Protein AF-A0AAE0IEG7-F1 (afdb_monomer)

Radius of gyration: 24.41 Å; Cα contacts (8 Å, |Δi|>4): 463; chains: 1; bounding box: 70×78×58 Å

Sequence (326 aa):
MRHDPSRLTTRGWNGYSASDHRAFRYTTPKLRLTAADLDATPLLHARAIHIICSPTRCRELVTDILSRRRRSARDSDGSYSRPFIIWEPVPDRCVPDELLNCTNALPLVDICSPNHAELAGFMGSDGLDPATGEISAAAVERSCEQLLASMPLQSYTLVVRAGEKGCYIAKNGGRKRVSAAKSKSGGHAKPRKKEYVQGGLRPDTDMEALFAGLMQDEEGVVAREEIEVDPGIEKWIPAYYRREEESGSTKVVDPTGGGNTFLGGLAVALARGRTIEEACAWGSVAASFAIEQVGVPVLGVDEHGNETWNGVRVEERLWEFQGRLL

Foldseek 3Di:
DDDDPVDDAWDKDWDDDPPLDIDIDTPDDHDDDALVVCPPHCVLVAQADEDEEALQVLVRRLVSSLVVQVVVCVVPVHDRDDHAYEYEYDQVRLACVSLVSNLVNQQRHQEYEYEQQSLQRNVVHRQADPVPRARPPVSVLVSLVVSCVVCVPGWHWYWYQRPQFQTKIWTAKDQPPPDPPPPDDDDDDDDDDDDDDDDDDDPPDDPCVVCVVQDDDPVGDRPPPPRPIGRIDTDGQGALQHPVDPCNVQQQDALPCLQVQLVVQLSVCVSVVHDNNLSSLSSRLSSSLQRRDPDRWDWDADPVRDIDTVNHDSVVSSVVSVVVVD

Organism: NCBI:txid314031

Mean predicted aligned error: 11.23 Å

Structure (mmCIF, N/CA/C/O backbone):
data_AF-A0AAE0IEG7-F1
#
_entry.id   AF-A0AAE0IEG7-F1
#
loop_
_atom_site.group_PDB
_atom_site.id
_atom_site.type_symbol
_atom_site.label_atom_id
_atom_site.label_alt_id
_atom_site.label_comp_id
_atom_site.label_asym_id
_atom_site.label_entity_id
_atom_site.label_seq_id
_atom_site.pdbx_PDB_ins_code
_atom_site.Cartn_x
_atom_site.Cartn_y
_atom_site.Cartn_z
_atom_site.occupancy
_atom_site.B_iso_or_equiv
_atom_site.auth_seq_id
_atom_site.auth_comp_id
_atom_site.auth_asym_id
_atom_site.auth_atom_id
_atom_site.pdbx_PDB_model_num
ATOM 1 N N . MET A 1 1 ? -9.440 -13.623 -17.675 1.00 52.19 1 MET A N 1
ATOM 2 C CA . MET A 1 1 ? -8.261 -13.162 -18.444 1.00 52.19 1 MET A CA 1
ATOM 3 C C . MET A 1 1 ? -8.479 -13.607 -19.888 1.00 52.19 1 MET A C 1
ATOM 5 O O . MET A 1 1 ? -8.875 -14.751 -20.066 1.00 52.19 1 MET A O 1
ATOM 9 N N . ARG A 1 2 ? -8.367 -12.727 -20.895 1.00 58.47 2 ARG A N 1
ATOM 10 C CA . ARG A 1 2 ? -8.598 -13.109 -22.305 1.00 58.47 2 ARG A CA 1
ATOM 11 C C . ARG A 1 2 ? -7.338 -13.793 -22.848 1.00 58.47 2 ARG A C 1
ATOM 13 O O . ARG A 1 2 ? -6.254 -13.237 -22.699 1.00 58.47 2 ARG A O 1
ATOM 20 N N . HIS A 1 3 ? -7.477 -14.991 -23.409 1.00 65.44 3 HIS A N 1
ATOM 21 C CA . HIS A 1 3 ? -6.365 -15.719 -24.020 1.00 65.44 3 HIS A CA 1
ATOM 22 C C . HIS A 1 3 ? -6.018 -15.081 -25.370 1.00 65.44 3 HIS A C 1
ATOM 24 O O . HIS A 1 3 ? -6.890 -14.958 -26.227 1.00 65.44 3 HIS A O 1
ATOM 30 N N . ASP A 1 4 ? -4.761 -14.684 -25.552 1.00 71.19 4 ASP A N 1
ATOM 31 C CA . ASP A 1 4 ? -4.238 -14.144 -26.806 1.00 71.19 4 ASP A CA 1
ATOM 32 C C . ASP A 1 4 ? -2.878 -14.807 -27.089 1.00 71.19 4 ASP A C 1
ATOM 34 O O . ASP A 1 4 ? -1.891 -14.466 -26.432 1.00 71.19 4 ASP A O 1
ATOM 38 N N . PRO A 1 5 ? -2.810 -15.768 -28.030 1.00 74.31 5 PRO A N 1
ATOM 39 C CA . PRO A 1 5 ? -1.586 -16.514 -28.319 1.00 74.31 5 PRO A CA 1
ATOM 40 C C . PRO A 1 5 ? -0.512 -15.664 -29.015 1.00 74.31 5 PRO A C 1
ATOM 42 O O . PRO A 1 5 ? 0.643 -16.076 -29.075 1.00 74.31 5 PRO A O 1
ATOM 45 N N . SER A 1 6 ? -0.870 -14.484 -29.533 1.00 76.44 6 SER A N 1
ATOM 46 C CA . SER A 1 6 ? 0.068 -13.555 -30.176 1.00 76.44 6 SER A CA 1
ATOM 47 C C . SER A 1 6 ? 0.702 -12.569 -29.192 1.00 76.44 6 SER A C 1
ATOM 49 O O . SER A 1 6 ? 1.702 -11.916 -29.504 1.00 76.44 6 SER A O 1
ATOM 51 N N . ARG A 1 7 ? 0.144 -12.462 -27.980 1.00 69.19 7 ARG A N 1
ATOM 52 C CA . ARG A 1 7 ? 0.553 -11.467 -26.993 1.00 69.19 7 ARG A CA 1
ATOM 53 C C . ARG A 1 7 ? 1.609 -12.026 -26.049 1.00 69.19 7 ARG A C 1
ATOM 55 O O . ARG A 1 7 ? 1.301 -12.716 -25.079 1.00 69.19 7 ARG A O 1
ATOM 62 N N . LEU A 1 8 ? 2.864 -11.658 -26.295 1.00 74.88 8 LEU A N 1
ATOM 63 C CA . LEU A 1 8 ? 3.961 -11.934 -25.367 1.00 74.88 8 LEU A CA 1
ATOM 64 C C . LEU A 1 8 ? 3.715 -11.245 -24.015 1.00 74.88 8 LEU A C 1
ATOM 66 O O . LEU A 1 8 ? 3.228 -10.114 -23.956 1.00 74.88 8 LEU A O 1
ATOM 70 N N . THR A 1 9 ? 4.059 -11.921 -22.920 1.00 83.56 9 THR A N 1
ATOM 71 C CA . THR A 1 9 ? 3.932 -11.378 -21.564 1.00 83.56 9 THR A CA 1
ATOM 72 C C . THR A 1 9 ? 5.051 -10.388 -21.248 1.00 83.56 9 THR A C 1
ATOM 74 O O . THR A 1 9 ? 6.170 -10.491 -21.756 1.00 83.56 9 THR A O 1
ATOM 77 N N . THR A 1 10 ? 4.755 -9.414 -20.380 1.00 87.50 10 THR A N 1
ATOM 78 C CA . THR A 1 10 ? 5.778 -8.509 -19.845 1.00 87.50 10 THR A CA 1
ATOM 79 C C . THR A 1 10 ? 6.812 -9.316 -19.057 1.00 87.50 10 THR A C 1
ATOM 81 O O . THR A 1 10 ? 6.446 -10.050 -18.142 1.00 87.50 10 THR A O 1
ATOM 84 N N . ARG A 1 11 ? 8.100 -9.147 -19.365 1.00 88.31 11 ARG A N 1
ATOM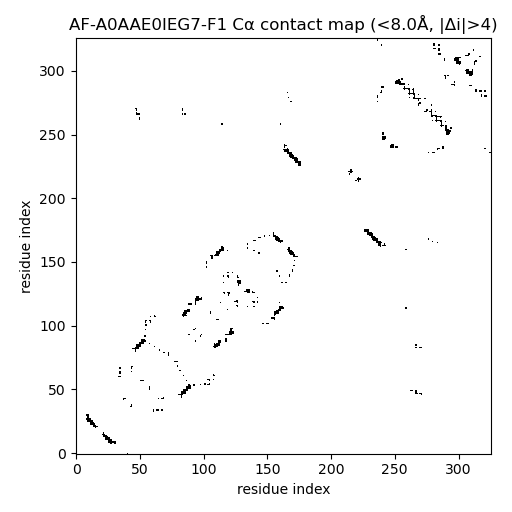 85 C CA . ARG A 1 11 ? 9.214 -9.763 -18.640 1.00 88.31 11 ARG A CA 1
ATOM 86 C C . ARG A 1 11 ? 9.993 -8.708 -17.860 1.00 88.31 11 ARG A C 1
ATOM 88 O O . ARG A 1 11 ? 10.254 -7.611 -18.360 1.00 88.31 11 ARG A O 1
ATOM 95 N N . GLY A 1 12 ? 10.363 -9.053 -16.633 1.00 88.88 12 GLY A N 1
ATOM 96 C CA . GLY A 1 12 ? 11.217 -8.256 -15.760 1.00 88.88 12 GLY A CA 1
ATOM 97 C C . GLY A 1 12 ? 12.481 -9.030 -15.402 1.00 88.88 12 GLY A C 1
ATOM 98 O O . GLY A 1 12 ? 12.437 -10.245 -15.233 1.00 88.88 12 GLY A O 1
ATOM 99 N N . TRP A 1 13 ? 13.603 -8.330 -15.310 1.00 87.94 13 TRP A N 1
ATOM 100 C CA . TRP A 1 13 ? 14.868 -8.852 -14.814 1.00 87.94 13 TRP A CA 1
ATOM 101 C C . TRP A 1 13 ? 15.117 -8.309 -13.411 1.00 87.94 13 TRP A C 1
ATOM 103 O O . TRP A 1 13 ? 15.054 -7.096 -13.212 1.00 87.94 13 TRP A O 1
ATOM 113 N N . ASN A 1 14 ? 15.415 -9.213 -12.478 1.00 84.62 14 ASN A N 1
ATOM 114 C CA . ASN A 1 14 ? 15.859 -8.905 -11.123 1.00 84.62 14 ASN A CA 1
ATOM 115 C C . ASN A 1 14 ? 17.349 -9.221 -11.014 1.00 84.62 14 ASN A C 1
ATOM 117 O O . ASN A 1 14 ? 17.748 -10.366 -11.219 1.00 84.62 14 ASN A O 1
ATOM 121 N N . GLY A 1 15 ? 18.152 -8.208 -10.707 1.00 83.12 15 GLY A N 1
ATOM 122 C CA . GLY A 1 15 ? 19.568 -8.343 -10.403 1.00 83.12 15 GLY A CA 1
ATOM 123 C C . GLY A 1 15 ? 19.795 -8.303 -8.904 1.00 83.12 15 GLY A C 1
ATOM 124 O O . GLY A 1 15 ? 19.340 -7.367 -8.249 1.00 83.12 15 GLY A O 1
ATOM 125 N N . TYR A 1 16 ? 20.517 -9.294 -8.395 1.00 77.62 16 TYR A N 1
ATOM 126 C CA . TYR A 1 16 ? 20.956 -9.378 -7.007 1.00 77.62 16 TYR A CA 1
ATOM 127 C C . TYR A 1 16 ? 22.473 -9.145 -6.980 1.00 77.62 16 TYR A C 1
ATOM 129 O O . TYR A 1 16 ? 23.202 -9.830 -7.701 1.00 77.62 16 TYR A O 1
ATOM 137 N N . SER A 1 17 ? 22.945 -8.155 -6.217 1.00 71.06 17 SER A N 1
ATOM 138 C CA . SER A 1 17 ? 24.376 -7.916 -5.980 1.00 71.06 17 SER A CA 1
ATOM 139 C C . SER A 1 17 ? 24.765 -8.339 -4.562 1.00 71.06 17 SER A C 1
ATOM 141 O O . SER A 1 17 ? 23.916 -8.457 -3.685 1.00 71.06 17 SER A O 1
ATOM 143 N N . ALA A 1 18 ? 26.065 -8.515 -4.316 1.00 60.12 18 ALA A N 1
ATOM 144 C CA . ALA A 1 18 ? 26.605 -8.818 -2.986 1.00 60.12 18 ALA A CA 1
ATOM 145 C C . ALA A 1 18 ? 26.477 -7.657 -1.969 1.00 60.12 18 ALA A C 1
ATOM 147 O O . ALA A 1 18 ? 26.932 -7.789 -0.840 1.00 60.12 18 ALA A O 1
ATOM 148 N N . SER A 1 19 ? 25.913 -6.514 -2.372 1.00 55.50 19 SER A N 1
ATOM 149 C CA . SER A 1 19 ? 25.824 -5.280 -1.583 1.00 55.50 19 SER A CA 1
ATOM 150 C C . SER A 1 19 ? 24.388 -4.919 -1.179 1.00 55.50 19 SER A C 1
ATOM 152 O O . SER A 1 19 ? 24.102 -3.739 -1.012 1.00 55.50 19 SER A O 1
ATOM 154 N N . ASP A 1 20 ? 23.471 -5.895 -1.118 1.00 55.81 20 ASP A N 1
ATOM 155 C CA . ASP A 1 20 ? 22.018 -5.715 -0.888 1.00 55.81 20 ASP A CA 1
ATOM 156 C C . ASP A 1 20 ? 21.298 -4.763 -1.868 1.00 55.81 20 ASP A C 1
ATOM 158 O O . ASP A 1 20 ? 20.093 -4.520 -1.775 1.00 55.81 20 ASP A O 1
ATOM 162 N N . HIS A 1 21 ? 21.996 -4.265 -2.891 1.00 57.88 21 HIS A N 1
ATOM 163 C CA . HIS A 1 21 ? 21.417 -3.419 -3.921 1.00 57.88 21 HIS A CA 1
ATOM 164 C C . HIS A 1 21 ? 20.756 -4.268 -5.006 1.00 57.88 21 HIS A C 1
ATOM 166 O O . HIS A 1 21 ? 21.400 -4.819 -5.903 1.00 57.88 21 HIS A O 1
ATOM 172 N N . ARG A 1 22 ? 19.424 -4.326 -4.960 1.00 68.00 22 ARG A N 1
ATOM 173 C CA . ARG A 1 22 ? 18.623 -4.951 -6.010 1.00 68.00 22 ARG A CA 1
ATOM 174 C C . ARG A 1 22 ? 18.409 -3.998 -7.183 1.00 68.00 22 ARG A C 1
ATOM 176 O O . ARG A 1 22 ? 17.967 -2.864 -7.014 1.00 68.00 22 ARG A O 1
ATOM 183 N N . ALA A 1 23 ? 18.650 -4.493 -8.392 1.00 77.62 23 ALA A N 1
ATOM 184 C CA . ALA A 1 23 ? 18.330 -3.794 -9.631 1.00 77.62 23 ALA A CA 1
ATOM 185 C C . ALA A 1 23 ? 17.118 -4.443 -10.309 1.00 77.62 23 ALA A C 1
ATOM 187 O O . ALA A 1 23 ? 17.018 -5.666 -10.389 1.00 77.62 23 ALA A O 1
ATOM 188 N N . PHE A 1 24 ? 16.209 -3.632 -10.848 1.00 83.31 24 PHE A N 1
ATOM 189 C CA . PHE A 1 24 ? 15.077 -4.122 -11.627 1.00 83.31 24 PHE A CA 1
ATOM 190 C C . PHE A 1 24 ? 14.979 -3.391 -12.959 1.00 83.31 24 PHE A C 1
ATOM 192 O O . PHE A 1 24 ? 15.064 -2.165 -13.018 1.00 83.31 24 PHE A O 1
ATOM 199 N N . ARG A 1 25 ? 14.757 -4.139 -14.042 1.00 84.81 25 ARG A N 1
ATOM 200 C CA . ARG A 1 25 ? 14.416 -3.551 -15.342 1.00 84.81 25 ARG A CA 1
ATOM 201 C C . ARG A 1 25 ? 13.465 -4.432 -16.126 1.00 84.81 25 ARG A C 1
ATOM 203 O O . ARG A 1 25 ? 13.530 -5.656 -16.065 1.00 84.81 25 ARG A O 1
ATOM 210 N N . TYR A 1 26 ? 12.622 -3.801 -16.928 1.00 86.12 26 TYR A N 1
ATOM 211 C CA . TYR A 1 26 ? 11.789 -4.507 -17.892 1.00 86.12 26 TYR A CA 1
ATOM 212 C C . TYR A 1 26 ? 12.639 -4.947 -19.087 1.00 86.12 26 TYR A C 1
ATOM 214 O O . TYR A 1 26 ? 13.439 -4.170 -19.602 1.00 86.12 26 TYR A O 1
ATOM 222 N N . THR A 1 27 ? 12.467 -6.192 -19.527 1.00 88.38 27 THR A N 1
ATOM 223 C CA . THR A 1 27 ? 13.158 -6.755 -20.704 1.00 88.38 27 THR A CA 1
ATOM 224 C C . THR A 1 27 ? 12.244 -6.867 -21.922 1.00 88.38 27 THR A C 1
ATOM 226 O O . THR A 1 27 ? 12.689 -7.225 -23.010 1.00 88.38 27 THR A O 1
ATOM 229 N N . THR A 1 28 ? 10.965 -6.532 -21.760 1.00 87.25 28 THR A N 1
ATOM 230 C CA . THR A 1 28 ? 9.996 -6.344 -22.843 1.00 87.25 28 THR A CA 1
ATOM 231 C C . THR A 1 28 ? 9.140 -5.111 -22.553 1.00 87.25 28 THR A C 1
ATOM 233 O O . THR A 1 28 ? 9.050 -4.691 -21.394 1.00 87.25 28 THR A O 1
ATOM 236 N N . PRO A 1 29 ? 8.466 -4.538 -23.565 1.00 85.56 29 PRO A N 1
ATOM 237 C CA . PRO A 1 29 ? 7.492 -3.476 -23.342 1.00 85.56 29 PRO A CA 1
ATOM 238 C C . PRO A 1 29 ? 6.446 -3.874 -22.294 1.00 85.56 29 PRO A C 1
ATOM 240 O O . PRO A 1 29 ? 6.003 -5.024 -22.245 1.00 85.56 29 PRO A O 1
ATOM 243 N N . LYS A 1 30 ? 6.052 -2.914 -21.450 1.00 85.00 30 LYS A N 1
ATOM 244 C CA . LYS A 1 30 ? 4.997 -3.125 -20.455 1.00 85.00 30 LYS A CA 1
ATOM 245 C C . LYS A 1 30 ? 3.654 -3.258 -21.165 1.00 85.00 30 LYS A C 1
ATOM 247 O O . LYS A 1 30 ? 3.227 -2.331 -21.852 1.00 85.00 30 LYS A O 1
ATOM 252 N N . LEU A 1 31 ? 2.947 -4.359 -20.932 1.00 84.81 31 LEU A N 1
ATOM 253 C CA . LEU A 1 31 ? 1.529 -4.445 -21.264 1.00 84.81 31 LEU A CA 1
ATOM 254 C C . LEU A 1 31 ? 0.740 -3.508 -20.34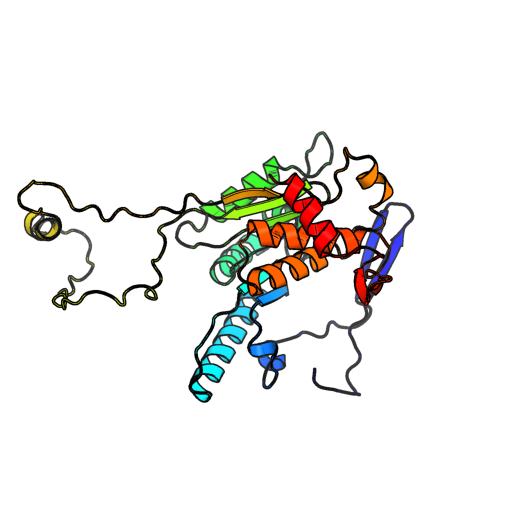9 1.00 84.81 31 LEU A C 1
ATOM 256 O O . LEU A 1 31 ? 0.661 -3.716 -19.137 1.00 84.81 31 LEU A O 1
ATOM 260 N N . ARG A 1 32 ? 0.172 -2.453 -20.931 1.00 86.06 32 ARG A N 1
ATOM 261 C CA . ARG A 1 32 ? -0.572 -1.444 -20.183 1.00 86.06 32 ARG A CA 1
ATOM 262 C C . ARG A 1 32 ? -2.033 -1.855 -20.066 1.00 86.06 32 ARG A C 1
ATOM 264 O O . ARG A 1 32 ? -2.778 -1.751 -21.033 1.00 86.06 32 ARG A O 1
ATOM 271 N N . LEU A 1 33 ? -2.433 -2.276 -18.870 1.00 89.31 33 LEU A N 1
ATOM 272 C CA . LEU A 1 33 ? -3.838 -2.526 -18.566 1.00 89.31 33 LEU A CA 1
ATOM 273 C C . LEU A 1 33 ? -4.629 -1.209 -18.526 1.00 89.31 33 LEU A C 1
ATOM 275 O O . LEU A 1 33 ? -4.157 -0.150 -18.085 1.00 89.31 33 LEU A O 1
ATOM 279 N N . THR A 1 34 ? -5.857 -1.291 -19.008 1.00 93.00 34 THR A N 1
ATOM 280 C CA . THR A 1 34 ? -6.845 -0.222 -19.069 1.00 93.00 34 THR A CA 1
ATOM 281 C C . THR A 1 34 ? -8.132 -0.678 -18.394 1.00 93.00 34 THR A C 1
ATOM 283 O O . THR A 1 34 ? -8.368 -1.867 -18.192 1.00 93.00 34 THR A O 1
ATOM 286 N N . ALA A 1 35 ? -9.017 0.265 -18.086 1.00 93.81 35 ALA A N 1
ATOM 287 C CA . ALA A 1 35 ? -10.330 -0.075 -17.552 1.00 93.81 35 ALA A CA 1
ATOM 288 C C . ALA A 1 35 ? -11.177 -0.920 -18.532 1.00 93.81 35 ALA A C 1
ATOM 290 O O . ALA A 1 35 ? -12.065 -1.641 -18.090 1.00 93.81 35 ALA A O 1
ATOM 291 N N . ALA A 1 36 ? -10.900 -0.858 -19.843 1.00 93.19 36 ALA A N 1
ATOM 292 C CA . ALA A 1 36 ? -11.581 -1.671 -20.855 1.00 93.19 36 ALA A CA 1
ATOM 293 C C . ALA A 1 36 ? -11.239 -3.163 -20.749 1.00 93.19 36 ALA A C 1
ATOM 295 O O . ALA A 1 36 ? -12.053 -4.013 -21.101 1.00 93.19 36 ALA A O 1
ATOM 296 N N . ASP A 1 37 ? -10.064 -3.501 -20.213 1.00 91.62 37 ASP A N 1
ATOM 297 C CA . ASP A 1 37 ? -9.655 -4.895 -20.018 1.00 91.62 37 ASP A CA 1
ATOM 298 C C . ASP A 1 37 ? -10.501 -5.617 -18.956 1.00 91.62 37 ASP A C 1
ATOM 300 O O . ASP A 1 37 ? -10.514 -6.848 -18.905 1.00 91.62 37 ASP A O 1
ATOM 304 N N . LEU A 1 38 ? -11.230 -4.864 -18.123 1.00 92.81 38 LEU A N 1
ATOM 305 C CA . LEU A 1 38 ? -12.166 -5.403 -17.138 1.00 92.81 38 LEU A CA 1
ATOM 306 C C . LEU A 1 38 ? -13.548 -5.704 -17.734 1.00 92.81 38 LEU A C 1
ATOM 308 O O . LEU A 1 38 ? -14.327 -6.421 -17.100 1.00 92.81 38 LEU A O 1
ATOM 312 N N . ASP A 1 39 ? -13.862 -5.190 -18.927 1.00 90.31 39 ASP A N 1
ATOM 313 C CA . ASP A 1 39 ? -15.174 -5.364 -19.550 1.00 90.31 39 ASP A CA 1
ATOM 314 C C . ASP A 1 39 ? -15.488 -6.847 -19.782 1.00 90.31 39 ASP A C 1
ATOM 316 O O . ASP A 1 39 ? -14.647 -7.619 -20.263 1.00 90.31 39 ASP A O 1
ATOM 320 N N . ALA A 1 40 ? -16.733 -7.224 -19.478 1.00 86.19 40 ALA A N 1
ATOM 321 C CA . ALA A 1 40 ? -17.224 -8.602 -19.543 1.00 86.19 40 ALA A CA 1
ATOM 322 C C . ALA A 1 40 ? -16.419 -9.589 -18.672 1.00 86.19 40 ALA A C 1
ATOM 324 O O . ALA A 1 40 ? -16.352 -10.782 -18.966 1.00 86.19 40 ALA A O 1
ATOM 325 N N . THR A 1 41 ? -15.802 -9.105 -17.588 1.00 90.25 41 THR A N 1
ATOM 326 C CA . THR A 1 41 ? -15.159 -9.954 -16.579 1.00 90.25 41 THR A CA 1
ATOM 327 C C . THR A 1 41 ? -15.768 -9.712 -15.195 1.00 90.25 41 THR A C 1
ATOM 329 O O . THR A 1 41 ? -16.142 -8.577 -14.887 1.00 90.25 41 THR A O 1
ATOM 332 N N . PRO A 1 42 ? -15.793 -10.722 -14.302 1.00 89.88 42 PRO A N 1
ATOM 333 C CA . PRO A 1 42 ? -16.225 -10.526 -12.915 1.00 89.88 42 PRO A CA 1
ATOM 334 C C . PRO A 1 42 ? -15.382 -9.488 -12.155 1.00 89.88 42 PRO A C 1
ATOM 336 O O . PRO A 1 42 ? -15.847 -8.892 -11.185 1.00 89.88 42 PRO A O 1
ATOM 339 N N . LEU A 1 43 ? -14.147 -9.237 -12.611 1.00 92.69 43 LEU A N 1
ATOM 340 C CA . LEU A 1 43 ? -13.205 -8.316 -11.975 1.00 92.69 43 LEU A CA 1
ATOM 341 C C . LEU A 1 43 ? -13.668 -6.857 -12.028 1.00 92.69 43 LEU A C 1
ATOM 343 O O . LEU A 1 43 ? -13.299 -6.084 -11.146 1.00 92.69 43 LEU A O 1
ATOM 347 N N . LEU A 1 44 ? -14.525 -6.478 -12.987 1.00 93.38 44 LEU A N 1
ATOM 348 C CA . LEU A 1 44 ? -15.128 -5.141 -13.001 1.00 93.38 44 LEU A CA 1
ATOM 349 C C . LEU A 1 44 ? -15.892 -4.852 -11.702 1.00 93.38 44 LEU A C 1
ATOM 351 O O . LEU A 1 44 ? -15.927 -3.701 -11.265 1.00 93.38 44 LEU A O 1
ATOM 355 N N . HIS A 1 45 ? -16.451 -5.888 -11.067 1.00 92.25 45 HIS A N 1
ATOM 356 C CA . HIS A 1 45 ? -17.244 -5.810 -9.841 1.00 92.25 45 HIS A CA 1
ATOM 357 C C . HIS A 1 45 ? -16.456 -6.146 -8.566 1.00 92.25 45 HIS A C 1
ATOM 359 O O . HIS A 1 45 ? -17.056 -6.229 -7.494 1.00 92.25 45 HIS A O 1
ATOM 365 N N . ALA A 1 46 ? -15.123 -6.262 -8.641 1.00 94.50 46 ALA A N 1
ATOM 366 C CA . ALA A 1 46 ? -14.266 -6.503 -7.477 1.00 94.50 46 ALA A CA 1
ATOM 367 C C . ALA A 1 46 ? -14.569 -5.528 -6.324 1.00 94.50 46 ALA A C 1
ATOM 369 O O . ALA A 1 46 ? -14.885 -4.361 -6.559 1.00 94.50 46 ALA A O 1
ATOM 370 N N . ARG A 1 47 ? -14.497 -5.993 -5.072 1.00 95.31 47 ARG A N 1
ATOM 371 C CA . ARG A 1 47 ? -14.799 -5.163 -3.887 1.00 95.31 47 ARG A CA 1
ATOM 372 C C . ARG A 1 47 ? -13.667 -4.204 -3.518 1.00 95.31 47 ARG A C 1
ATOM 374 O O . ARG A 1 47 ? -13.935 -3.166 -2.923 1.00 95.31 47 ARG A O 1
ATOM 381 N N . ALA A 1 48 ? -12.437 -4.538 -3.892 1.00 96.69 48 ALA A N 1
ATOM 382 C CA . ALA A 1 48 ? -11.258 -3.699 -3.743 1.00 96.69 48 ALA A CA 1
ATOM 383 C C . ALA A 1 48 ? -10.435 -3.751 -5.034 1.00 96.69 48 ALA A C 1
ATOM 385 O O . ALA A 1 48 ? -10.376 -4.791 -5.694 1.00 96.69 48 ALA A O 1
ATOM 386 N N . ILE A 1 49 ? -9.829 -2.626 -5.402 1.00 96.75 49 ILE A N 1
ATOM 387 C CA . ILE A 1 49 ? -8.987 -2.470 -6.585 1.00 96.75 49 ILE A CA 1
ATOM 388 C C . ILE A 1 49 ? -7.706 -1.776 -6.139 1.00 96.75 49 ILE A C 1
ATOM 390 O O . ILE A 1 49 ? -7.740 -0.629 -5.697 1.00 96.75 49 ILE A O 1
ATOM 394 N N . HIS A 1 50 ? -6.589 -2.486 -6.268 1.00 97.31 50 HIS A N 1
ATOM 395 C CA . HIS A 1 50 ? -5.256 -1.948 -6.039 1.00 97.31 50 HIS A CA 1
ATOM 396 C C . HIS A 1 50 ? -4.638 -1.516 -7.377 1.00 97.31 50 HIS A C 1
ATOM 398 O O . HIS A 1 50 ? -4.592 -2.304 -8.325 1.00 97.31 50 HIS A O 1
ATOM 404 N N . ILE A 1 51 ? -4.202 -0.259 -7.469 1.00 96.38 51 ILE A N 1
ATOM 405 C CA . ILE A 1 51 ? -3.657 0.354 -8.681 1.00 96.38 51 ILE A CA 1
ATOM 406 C C . ILE A 1 51 ? -2.240 0.859 -8.402 1.00 96.38 51 ILE A C 1
ATOM 408 O O . ILE A 1 51 ? -2.057 1.734 -7.564 1.00 96.38 51 ILE A O 1
ATOM 412 N N . ILE A 1 52 ? -1.268 0.377 -9.181 1.00 95.88 52 ILE A N 1
ATOM 413 C CA . ILE A 1 52 ? 0.131 0.824 -9.129 1.00 95.88 52 ILE A CA 1
ATOM 414 C C . ILE A 1 52 ? 0.423 1.654 -10.381 1.00 95.88 52 ILE A C 1
ATOM 416 O O . ILE A 1 52 ? 0.512 1.106 -11.485 1.00 95.88 52 ILE A O 1
ATOM 420 N N . CYS A 1 53 ? 0.503 2.981 -10.255 1.00 96.31 53 CYS A N 1
ATOM 421 C CA . CYS A 1 53 ? 0.745 3.870 -11.401 1.00 96.31 53 CYS A CA 1
ATOM 422 C C . CYS A 1 53 ? 1.095 5.313 -10.996 1.00 96.31 53 CYS A C 1
ATOM 424 O O . CYS A 1 53 ? 1.086 5.667 -9.820 1.00 96.31 53 CYS A O 1
ATOM 426 N N . SER A 1 54 ? 1.379 6.163 -11.991 1.00 97.00 54 SER A N 1
ATOM 427 C CA . SER A 1 54 ? 1.552 7.605 -11.786 1.00 97.00 54 SER A CA 1
ATOM 428 C C . SER A 1 54 ? 0.252 8.277 -11.320 1.00 97.00 54 SER A C 1
ATOM 430 O O . SER A 1 54 ? -0.834 7.765 -11.619 1.00 97.00 54 SER A O 1
ATOM 432 N N . PRO A 1 55 ? 0.316 9.454 -10.671 1.00 97.19 55 PRO A N 1
ATOM 433 C CA . PRO A 1 55 ? -0.888 10.129 -10.186 1.00 97.19 55 PRO A CA 1
ATOM 434 C C . PRO A 1 55 ? -1.921 10.421 -11.286 1.00 97.19 55 PRO A C 1
ATOM 436 O O . PRO A 1 55 ? -3.103 10.107 -11.143 1.00 97.19 55 PRO A O 1
ATOM 439 N N . THR A 1 56 ? -1.483 10.933 -12.440 1.00 97.12 56 THR A N 1
ATOM 440 C CA . THR A 1 56 ? -2.370 11.196 -13.588 1.00 97.12 56 THR A CA 1
ATOM 441 C C . THR A 1 56 ? -3.052 9.923 -14.082 1.00 97.12 56 THR A C 1
ATOM 443 O O . THR A 1 56 ? -4.257 9.915 -14.333 1.00 97.12 56 THR A O 1
ATOM 446 N N . ARG A 1 57 ? -2.314 8.807 -14.149 1.00 96.88 57 ARG A N 1
ATOM 447 C CA . ARG A 1 57 ? -2.879 7.524 -14.574 1.00 96.88 57 ARG A CA 1
ATOM 448 C C . ARG A 1 57 ? -3.865 6.962 -13.551 1.00 96.88 57 ARG A C 1
ATOM 450 O O . ARG A 1 57 ? -4.844 6.335 -13.952 1.00 96.88 57 ARG A O 1
ATOM 457 N N . CYS A 1 58 ? -3.637 7.198 -12.261 1.00 97.81 58 CYS A N 1
ATOM 458 C CA . CYS A 1 58 ? -4.573 6.813 -11.211 1.00 97.81 58 CYS A CA 1
ATOM 459 C C . CYS A 1 58 ? -5.928 7.491 -11.445 1.00 97.81 58 CYS A C 1
ATOM 461 O O . CYS A 1 58 ? -6.954 6.817 -11.533 1.00 97.81 58 CYS A O 1
ATOM 463 N N . ARG A 1 59 ? -5.920 8.809 -11.681 1.00 97.38 59 ARG A N 1
ATOM 464 C CA . ARG A 1 59 ? -7.134 9.594 -11.960 1.00 97.38 59 ARG A CA 1
ATOM 465 C C . ARG A 1 59 ? -7.915 9.059 -13.162 1.00 97.38 59 ARG A C 1
ATOM 467 O O . ARG A 1 59 ? -9.131 8.880 -13.064 1.00 97.38 59 ARG A O 1
ATOM 474 N N . GLU A 1 60 ? -7.224 8.774 -14.265 1.00 97.50 60 GLU A N 1
ATOM 475 C CA . GLU A 1 60 ? -7.822 8.179 -15.470 1.00 97.50 60 GLU A CA 1
ATOM 476 C C . GLU A 1 60 ? -8.477 6.824 -15.168 1.00 97.50 60 GLU A C 1
ATOM 478 O O . GLU A 1 60 ? -9.663 6.627 -15.430 1.00 97.50 60 GLU A O 1
ATOM 483 N N . LEU A 1 61 ? -7.718 5.892 -14.577 1.00 97.56 61 LEU A N 1
ATOM 484 C CA . LEU A 1 61 ? -8.188 4.532 -14.314 1.00 97.56 61 LEU A CA 1
ATOM 485 C C . LEU A 1 61 ? -9.377 4.518 -13.359 1.00 97.56 61 LEU A C 1
ATOM 487 O O . LEU A 1 61 ? -10.363 3.835 -13.628 1.00 97.56 61 LEU A O 1
ATOM 491 N N . VAL A 1 62 ? -9.312 5.276 -12.265 1.00 97.12 62 VAL A N 1
ATOM 492 C CA . VAL A 1 62 ? -10.398 5.333 -11.282 1.00 97.12 62 VAL A CA 1
ATOM 493 C C . VAL A 1 62 ? -11.664 5.900 -11.918 1.00 97.12 62 VAL A C 1
ATOM 495 O O . VAL A 1 62 ? -12.738 5.312 -11.784 1.00 97.12 62 VAL A O 1
ATOM 498 N N . THR A 1 63 ? -11.547 6.996 -12.669 1.00 96.69 63 THR A N 1
ATOM 499 C CA . THR A 1 63 ? -12.693 7.617 -13.349 1.00 96.69 63 THR A CA 1
ATOM 500 C C . THR A 1 63 ? -13.343 6.652 -14.340 1.00 96.69 63 THR A C 1
ATOM 502 O O . THR A 1 63 ? -14.567 6.469 -14.318 1.00 96.69 63 THR A O 1
ATOM 505 N N . ASP A 1 64 ? -12.538 5.977 -15.161 1.00 97.25 64 ASP A N 1
ATOM 506 C CA . ASP A 1 64 ? -13.027 5.028 -16.158 1.00 97.25 64 ASP A CA 1
ATOM 507 C C . ASP A 1 64 ? -13.675 3.793 -15.521 1.00 97.25 64 ASP A C 1
ATOM 509 O O . ASP A 1 64 ? -14.767 3.385 -15.930 1.00 97.25 64 ASP A O 1
ATOM 513 N N . ILE A 1 65 ? -13.038 3.201 -14.504 1.00 96.12 65 ILE A N 1
ATOM 514 C CA . ILE A 1 65 ? -13.548 2.017 -13.799 1.00 96.12 65 ILE A CA 1
ATOM 515 C C . ILE A 1 65 ? -14.891 2.335 -13.138 1.00 96.12 65 ILE A C 1
ATOM 517 O O . ILE A 1 65 ? -15.864 1.600 -13.329 1.00 96.12 65 ILE A O 1
ATOM 521 N N . LEU A 1 66 ? -14.985 3.442 -12.395 1.00 94.88 66 LEU A N 1
ATOM 522 C CA . LEU A 1 66 ? -16.229 3.830 -11.728 1.00 94.88 66 LEU A CA 1
ATOM 523 C C . LEU A 1 66 ? -17.341 4.124 -12.742 1.00 94.88 66 LEU A C 1
ATOM 525 O O . LEU A 1 66 ? -18.491 3.737 -12.528 1.00 94.88 66 LEU A O 1
ATOM 529 N N . SER A 1 67 ? -17.010 4.747 -13.873 1.00 94.62 67 SER A N 1
ATOM 530 C CA . SER A 1 67 ? -17.975 5.018 -14.944 1.00 94.62 67 SER A CA 1
ATOM 531 C C . SER A 1 67 ? -18.484 3.734 -15.606 1.00 94.62 67 SER A C 1
ATOM 533 O O . SER A 1 67 ? -19.681 3.606 -15.870 1.00 94.62 67 SER A O 1
ATOM 535 N N . ARG A 1 68 ? -17.612 2.743 -15.830 1.00 94.06 68 ARG A N 1
ATOM 536 C CA . ARG A 1 68 ? -17.990 1.407 -16.332 1.00 94.06 68 ARG A CA 1
ATOM 537 C C . ARG A 1 68 ? -18.888 0.659 -15.352 1.00 94.06 68 ARG A C 1
ATOM 539 O O . ARG A 1 68 ? -19.922 0.143 -15.764 1.00 94.06 68 ARG A O 1
ATOM 546 N N . ARG A 1 69 ? -18.564 0.675 -14.055 1.00 93.25 69 ARG A N 1
ATOM 547 C CA . ARG A 1 69 ? -19.398 0.049 -13.013 1.00 93.25 69 ARG A CA 1
ATOM 548 C C . ARG A 1 69 ? -20.780 0.685 -12.909 1.00 93.25 69 ARG A C 1
ATOM 550 O O . ARG A 1 69 ? -21.765 -0.033 -12.787 1.00 93.25 69 ARG A O 1
ATOM 557 N N . ARG A 1 70 ? -20.872 2.018 -12.984 1.00 91.50 70 ARG A N 1
ATOM 558 C CA . ARG A 1 70 ? -22.163 2.728 -12.980 1.00 91.50 70 ARG A CA 1
ATOM 559 C C . ARG A 1 70 ? -23.028 2.351 -14.182 1.00 91.50 70 ARG A C 1
ATOM 561 O O . ARG A 1 70 ? -24.227 2.184 -14.008 1.00 91.50 70 ARG A O 1
ATOM 568 N N . ARG A 1 71 ? -22.437 2.209 -15.375 1.00 90.44 71 ARG A N 1
ATOM 569 C CA . ARG A 1 71 ? -23.154 1.736 -16.574 1.00 90.44 71 ARG A CA 1
ATOM 570 C C . ARG A 1 71 ? -23.639 0.298 -16.400 1.00 90.44 71 ARG A C 1
ATOM 572 O O . ARG A 1 71 ? -24.833 0.057 -16.471 1.00 90.44 71 ARG A O 1
ATOM 579 N N . SER A 1 72 ? -22.742 -0.609 -16.021 1.00 88.19 72 SER A N 1
ATOM 580 C CA . SER A 1 72 ? -23.080 -2.020 -15.808 1.00 88.19 72 SER A CA 1
ATOM 581 C C . SER A 1 72 ? -24.161 -2.240 -14.737 1.00 88.19 72 SER A C 1
ATOM 583 O O . SER A 1 72 ? -24.984 -3.139 -14.886 1.00 88.19 72 SER A O 1
ATOM 585 N N . ALA A 1 73 ? -24.218 -1.405 -13.694 1.00 85.88 73 ALA A N 1
ATOM 586 C CA . ALA A 1 73 ? -25.280 -1.465 -12.687 1.00 85.88 73 ALA A CA 1
ATOM 587 C C . ALA A 1 73 ? -26.644 -0.991 -13.225 1.00 85.88 73 ALA A C 1
ATOM 589 O O . ALA A 1 73 ? -27.666 -1.563 -12.866 1.00 85.88 73 ALA A O 1
ATOM 590 N N . ARG A 1 74 ? -26.666 0.014 -14.116 1.00 84.44 74 ARG A N 1
ATOM 591 C CA . ARG A 1 74 ? -27.902 0.479 -14.775 1.00 84.44 74 ARG A CA 1
ATOM 592 C C . ARG A 1 74 ? -28.486 -0.582 -15.702 1.00 84.44 74 ARG A C 1
ATOM 594 O O . ARG A 1 74 ? -29.699 -0.732 -15.746 1.00 84.44 74 ARG A O 1
ATOM 601 N N . ASP A 1 75 ? -27.625 -1.313 -16.404 1.00 79.88 75 ASP A N 1
ATOM 602 C CA . ASP A 1 75 ? -28.044 -2.320 -17.383 1.00 79.88 75 ASP A CA 1
ATOM 603 C C . ASP A 1 75 ? -28.569 -3.610 -16.727 1.00 79.88 75 ASP A C 1
ATOM 605 O O . ASP A 1 75 ? -29.294 -4.370 -17.361 1.00 79.88 75 ASP A O 1
ATOM 609 N N . SER A 1 76 ? -28.205 -3.872 -15.466 1.00 75.69 76 SER A N 1
ATOM 610 C CA . SER A 1 76 ? -28.517 -5.127 -14.764 1.00 75.69 76 SER A CA 1
ATOM 611 C C . SER A 1 76 ? -29.591 -5.014 -13.669 1.00 75.69 76 SER A C 1
ATOM 613 O O . SER A 1 76 ? -29.768 -5.973 -12.924 1.00 75.69 76 SER A O 1
ATOM 615 N N . ASP A 1 77 ? -30.279 -3.865 -13.540 1.00 67.94 77 ASP A N 1
ATOM 616 C CA . ASP A 1 77 ? -31.172 -3.522 -12.400 1.00 67.94 77 ASP A CA 1
ATOM 617 C C . ASP A 1 77 ? -30.520 -3.798 -11.023 1.00 67.94 77 ASP A C 1
ATOM 619 O O . ASP A 1 77 ? -31.156 -4.068 -10.003 1.00 67.94 77 ASP A O 1
ATOM 623 N N . GLY A 1 78 ? -29.185 -3.782 -11.009 1.00 69.81 78 GLY A N 1
ATOM 624 C CA . GLY A 1 78 ? -28.361 -4.203 -9.893 1.00 69.81 78 GLY A CA 1
ATOM 625 C C . GLY A 1 78 ? -27.991 -3.034 -8.989 1.00 69.81 78 GLY A C 1
ATOM 626 O O . GLY A 1 78 ? -27.822 -1.891 -9.419 1.00 69.81 78 GLY A O 1
ATOM 627 N N . SER A 1 79 ? -27.779 -3.326 -7.707 1.00 77.94 79 SER A N 1
ATOM 628 C CA . SER A 1 79 ? -27.256 -2.337 -6.765 1.00 77.94 79 SER A CA 1
ATOM 629 C C . SER A 1 79 ? -25.807 -1.969 -7.109 1.00 77.94 79 SER A C 1
ATOM 631 O O . SER A 1 79 ? -24.921 -2.825 -7.181 1.00 77.94 79 SER A O 1
ATOM 633 N N . TYR A 1 80 ? -25.540 -0.674 -7.297 1.00 84.19 80 TYR A N 1
ATOM 634 C CA . TYR A 1 80 ? -24.179 -0.168 -7.449 1.00 84.19 80 TYR A CA 1
ATOM 635 C C . TYR A 1 80 ? -23.466 -0.132 -6.091 1.00 84.19 80 TYR A C 1
ATOM 637 O O . TYR A 1 80 ? -23.821 0.645 -5.206 1.00 84.19 80 TYR A O 1
ATOM 645 N N . SER A 1 81 ? -22.392 -0.912 -5.969 1.00 84.88 81 SER A N 1
ATOM 646 C CA . SER A 1 81 ? -21.436 -0.816 -4.864 1.00 84.88 81 SER A CA 1
ATOM 647 C C . SER A 1 81 ? -20.117 -0.219 -5.359 1.00 84.88 81 SER A C 1
ATOM 649 O O . SER A 1 81 ? -19.499 -0.739 -6.302 1.00 84.88 81 SER A O 1
ATOM 651 N N . ARG A 1 82 ? -19.688 0.887 -4.732 1.00 90.12 82 ARG A N 1
ATOM 652 C CA . ARG A 1 82 ? -18.378 1.498 -4.990 1.00 90.12 82 ARG A CA 1
ATOM 653 C C . ARG A 1 82 ? -17.289 0.597 -4.384 1.00 90.12 82 ARG A C 1
ATOM 655 O O . ARG A 1 82 ? -17.401 0.258 -3.209 1.00 90.12 82 ARG A O 1
ATOM 662 N N . PRO A 1 83 ? -16.260 0.207 -5.154 1.00 94.62 83 PRO A N 1
ATOM 663 C CA . PRO A 1 83 ? -15.147 -0.567 -4.620 1.00 94.62 83 PRO A CA 1
ATOM 664 C C . PRO A 1 83 ? -14.243 0.307 -3.745 1.00 94.62 83 PRO A C 1
ATOM 666 O O . PRO A 1 83 ? -14.198 1.522 -3.939 1.00 94.62 83 PRO A O 1
ATOM 669 N N . PHE A 1 84 ? -13.477 -0.320 -2.854 1.00 95.75 84 PHE A N 1
ATOM 670 C CA . PHE A 1 84 ? -12.300 0.317 -2.268 1.00 95.75 84 PHE A CA 1
ATOM 671 C C . PHE A 1 84 ? -11.243 0.525 -3.352 1.00 95.75 84 PHE A C 1
ATOM 673 O O . PHE A 1 84 ? -10.895 -0.412 -4.072 1.00 95.75 84 PHE A O 1
ATOM 680 N N . ILE A 1 85 ? -10.735 1.743 -3.469 1.00 97.56 85 ILE A N 1
ATOM 681 C CA . ILE A 1 85 ? -9.665 2.119 -4.384 1.00 97.56 85 ILE A CA 1
ATOM 682 C C . ILE A 1 85 ? -8.403 2.372 -3.563 1.00 97.56 85 ILE A C 1
ATOM 684 O O . ILE A 1 85 ? -8.344 3.317 -2.776 1.00 97.56 85 ILE A O 1
ATOM 688 N N . ILE A 1 86 ? -7.399 1.527 -3.774 1.00 98.44 86 ILE A N 1
ATOM 689 C CA . ILE A 1 86 ? -6.081 1.623 -3.149 1.00 98.44 86 ILE A CA 1
ATOM 690 C C . ILE A 1 86 ? -5.096 2.015 -4.242 1.00 98.44 86 ILE A C 1
ATOM 692 O O . ILE A 1 86 ? -5.013 1.343 -5.271 1.00 98.44 86 ILE A O 1
ATOM 696 N N . TRP A 1 87 ? -4.362 3.098 -4.033 1.00 98.38 87 TRP A N 1
ATOM 697 C CA . TRP A 1 87 ? -3.371 3.590 -4.978 1.00 98.38 87 TRP A CA 1
ATOM 698 C C . TRP A 1 87 ? -1.969 3.541 -4.376 1.00 98.38 87 TRP A C 1
ATOM 700 O O . TRP A 1 87 ? -1.728 4.094 -3.306 1.00 98.38 87 TRP A O 1
ATOM 710 N N . GLU A 1 88 ? -1.051 2.901 -5.092 1.00 97.88 88 GLU A N 1
ATOM 711 C CA . GLU A 1 88 ? 0.390 2.931 -4.847 1.00 97.88 88 GLU A CA 1
ATOM 712 C C . GLU A 1 88 ? 1.060 3.752 -5.969 1.00 97.88 88 GLU A C 1
ATOM 714 O O . GLU A 1 88 ? 0.893 3.433 -7.160 1.00 97.88 88 GLU A O 1
ATOM 719 N N . PRO A 1 89 ? 1.773 4.844 -5.642 1.00 97.12 89 PRO A N 1
ATOM 720 C CA . PRO A 1 89 ? 2.503 5.612 -6.639 1.00 97.12 89 PRO A CA 1
ATOM 721 C C . PRO A 1 89 ? 3.709 4.821 -7.154 1.00 97.12 89 PRO A C 1
ATOM 723 O O . PRO A 1 89 ? 4.306 4.023 -6.441 1.00 97.12 89 PRO A O 1
ATOM 726 N N . VAL A 1 90 ? 4.080 5.039 -8.416 1.00 93.69 90 VAL A N 1
ATOM 727 C CA . VAL A 1 90 ? 5.305 4.441 -8.966 1.00 93.69 90 VAL A CA 1
ATOM 728 C C . VAL A 1 90 ? 6.533 5.275 -8.575 1.00 93.69 90 VAL A C 1
ATOM 730 O O . VAL A 1 90 ? 6.466 6.502 -8.695 1.00 93.69 90 VAL A O 1
ATOM 733 N N . PRO A 1 91 ? 7.659 4.647 -8.181 1.00 92.06 91 PRO A N 1
ATOM 734 C CA . PRO A 1 91 ? 8.827 5.363 -7.660 1.00 92.06 91 PRO A CA 1
ATOM 735 C C . PRO A 1 91 ? 9.371 6.462 -8.581 1.00 92.06 91 PRO A C 1
ATOM 737 O O . PRO A 1 91 ? 9.757 7.529 -8.121 1.00 92.06 91 PRO A O 1
ATOM 740 N N . ASP A 1 92 ? 9.351 6.241 -9.898 1.00 92.00 92 ASP A N 1
ATOM 741 C CA . ASP A 1 92 ? 9.846 7.181 -10.912 1.00 92.00 92 ASP A CA 1
ATOM 742 C C . ASP A 1 92 ? 9.005 8.462 -11.036 1.00 92.00 92 ASP A C 1
ATOM 744 O O . ASP A 1 92 ? 9.388 9.392 -11.745 1.00 92.00 92 ASP A O 1
ATOM 748 N N . ARG A 1 93 ? 7.847 8.513 -10.371 1.00 95.94 93 ARG A N 1
ATOM 749 C CA . ARG A 1 93 ? 6.935 9.665 -10.350 1.00 95.94 93 ARG A CA 1
ATOM 750 C C . ARG A 1 93 ? 6.777 10.279 -8.967 1.00 95.94 93 ARG A C 1
ATOM 752 O O . ARG A 1 93 ? 5.988 11.204 -8.816 1.00 95.94 93 ARG A O 1
ATOM 759 N N . CYS A 1 94 ? 7.533 9.803 -7.987 1.00 96.69 94 CYS A N 1
ATOM 760 C CA . CYS A 1 94 ? 7.589 10.361 -6.644 1.00 96.69 94 CYS A CA 1
ATOM 761 C C . CYS A 1 94 ? 8.618 11.490 -6.585 1.00 96.69 94 CYS A C 1
ATOM 763 O O . CYS A 1 94 ? 9.673 11.356 -5.975 1.00 96.69 94 CYS A O 1
ATOM 765 N N . VAL A 1 95 ? 8.321 12.584 -7.283 1.00 97.12 95 VAL A N 1
ATOM 766 C CA . VAL A 1 95 ? 9.177 13.775 -7.377 1.00 97.12 95 VAL A CA 1
ATOM 767 C C . VAL A 1 95 ? 8.359 15.033 -7.075 1.00 97.12 95 VAL A C 1
ATOM 769 O O . VAL A 1 95 ? 7.139 15.007 -7.276 1.00 97.12 95 VAL A O 1
ATOM 772 N N . PRO A 1 96 ? 8.989 16.146 -6.653 1.00 97.44 96 PRO A N 1
ATOM 773 C CA . PRO A 1 96 ? 8.266 17.366 -6.281 1.00 97.44 96 PRO A CA 1
ATOM 774 C C . PRO A 1 96 ? 7.348 17.907 -7.386 1.00 97.44 96 PRO A C 1
ATOM 776 O O . PRO A 1 96 ? 6.228 18.331 -7.109 1.00 97.44 96 PRO A O 1
ATOM 779 N N . ASP A 1 97 ? 7.763 17.805 -8.651 1.00 97.31 97 ASP A N 1
ATOM 780 C CA . ASP A 1 97 ? 6.984 18.270 -9.809 1.00 97.31 97 ASP A CA 1
ATOM 781 C C . ASP A 1 97 ? 5.640 17.533 -9.976 1.00 97.31 97 ASP A C 1
ATOM 783 O O . ASP A 1 97 ? 4.684 18.072 -10.536 1.00 97.31 97 ASP A O 1
ATOM 787 N N . GLU A 1 98 ? 5.534 16.299 -9.475 1.00 97.38 98 GLU A N 1
ATOM 788 C CA . GLU A 1 98 ? 4.313 15.488 -9.538 1.00 97.38 98 GLU A CA 1
ATOM 789 C C . GLU A 1 98 ? 3.422 15.671 -8.297 1.00 97.38 98 GLU A C 1
ATOM 791 O O . GLU A 1 98 ? 2.323 15.112 -8.257 1.00 97.38 98 GLU A O 1
ATOM 796 N N . LEU A 1 99 ? 3.831 16.474 -7.303 1.00 95.06 99 LEU A N 1
ATOM 797 C CA . LEU A 1 99 ? 3.072 16.681 -6.064 1.00 95.06 99 LEU A CA 1
ATOM 798 C C . LEU A 1 99 ? 1.664 17.228 -6.337 1.00 95.06 99 LEU A C 1
ATOM 800 O O . LEU A 1 99 ? 0.694 16.744 -5.760 1.00 95.06 99 LEU A O 1
ATOM 804 N N . LEU A 1 100 ? 1.517 18.168 -7.277 1.00 94.75 100 LEU A N 1
ATOM 805 C CA . LEU A 1 100 ? 0.199 18.676 -7.677 1.00 94.75 100 LEU A CA 1
ATOM 806 C C . LEU A 1 100 ? -0.669 17.585 -8.326 1.00 94.75 100 LEU A C 1
ATOM 808 O O . LEU A 1 100 ? -1.882 17.531 -8.124 1.00 94.75 100 LEU A O 1
ATOM 812 N N . ASN A 1 101 ? -0.079 16.698 -9.127 1.00 96.56 101 ASN A N 1
ATOM 813 C CA . ASN A 1 101 ? -0.831 15.587 -9.708 1.00 96.56 101 ASN A CA 1
ATOM 814 C C . ASN A 1 101 ? -1.203 14.556 -8.635 1.00 96.56 101 ASN A C 1
ATOM 816 O O . ASN A 1 101 ? -2.299 13.994 -8.698 1.00 96.56 101 ASN A O 1
ATOM 820 N N . CYS A 1 102 ? -0.324 14.344 -7.649 1.00 95.69 102 CYS A N 1
ATOM 821 C CA . CYS A 1 102 ? -0.563 13.518 -6.470 1.00 95.69 102 CYS A CA 1
ATOM 822 C C . CYS A 1 102 ? -1.764 14.032 -5.673 1.00 95.69 102 CYS A C 1
ATOM 824 O O . CYS A 1 102 ? -2.742 13.298 -5.524 1.00 95.69 102 CYS A O 1
ATOM 826 N N . THR A 1 103 ? -1.769 15.305 -5.268 1.00 93.88 103 THR A N 1
ATOM 827 C CA . THR A 1 103 ? -2.881 15.899 -4.505 1.00 93.88 103 THR A CA 1
ATOM 828 C C . THR A 1 103 ? -4.198 15.887 -5.278 1.00 93.88 103 THR A C 1
ATOM 830 O O . THR A 1 103 ? -5.250 15.671 -4.687 1.00 93.88 103 THR A O 1
ATOM 833 N N . ASN A 1 104 ? -4.163 16.003 -6.608 1.00 93.94 104 ASN A N 1
ATOM 834 C CA . ASN A 1 104 ? -5.347 15.854 -7.458 1.00 93.94 104 ASN A CA 1
ATOM 835 C C . ASN A 1 104 ? -5.864 14.404 -7.588 1.00 93.94 104 ASN A C 1
ATOM 837 O O . ASN A 1 104 ? -6.991 14.201 -8.050 1.00 93.94 104 ASN A O 1
ATOM 841 N N . ALA A 1 105 ? -5.063 13.392 -7.239 1.00 94.94 105 ALA A N 1
ATOM 842 C CA . ALA A 1 105 ? -5.454 11.980 -7.261 1.00 94.94 105 ALA A CA 1
ATOM 843 C C . ALA A 1 105 ? -6.056 11.505 -5.927 1.00 94.94 105 ALA A C 1
ATOM 845 O O . ALA A 1 105 ? -6.989 10.698 -5.944 1.00 94.94 105 ALA A O 1
ATOM 846 N N . LEU A 1 106 ? -5.594 12.053 -4.796 1.00 93.69 106 LEU A N 1
ATOM 847 C CA . LEU A 1 106 ? -6.086 11.741 -3.442 1.00 93.69 106 LEU A CA 1
ATOM 848 C C . LEU A 1 106 ? -7.628 11.779 -3.280 1.00 93.69 106 LEU A C 1
ATOM 850 O O . LEU A 1 106 ? -8.163 10.845 -2.689 1.00 93.69 106 LEU A O 1
ATOM 854 N N . PRO A 1 107 ? -8.380 12.744 -3.859 1.00 91.25 107 PRO A N 1
ATOM 855 C CA . PRO A 1 107 ? -9.846 12.805 -3.771 1.00 91.25 107 PRO A CA 1
ATOM 856 C C . PRO A 1 107 ? -10.582 11.579 -4.325 1.00 91.25 107 PRO A C 1
ATOM 858 O O . PRO A 1 107 ? -11.767 11.374 -4.055 1.00 91.25 107 PRO A O 1
ATOM 861 N N . LEU A 1 108 ? -9.930 10.839 -5.222 1.00 92.50 108 LEU A N 1
ATOM 862 C CA . LEU A 1 108 ? -10.558 9.782 -6.012 1.00 92.50 108 LEU A CA 1
ATOM 863 C C . LEU A 1 108 ? -10.354 8.397 -5.393 1.00 92.50 108 LEU A C 1
ATOM 865 O O . LEU A 1 108 ? -11.077 7.458 -5.746 1.00 92.50 108 LEU A O 1
ATOM 869 N N . VAL A 1 109 ? -9.391 8.275 -4.480 1.00 95.06 109 VAL A N 1
ATOM 870 C CA . VAL A 1 109 ? -8.964 7.019 -3.865 1.00 95.06 109 VAL A CA 1
ATOM 871 C C . VAL A 1 109 ? -9.416 6.962 -2.409 1.00 95.06 109 VAL A C 1
ATOM 873 O O . VAL A 1 109 ? -9.624 7.987 -1.771 1.00 95.06 109 VAL A O 1
ATOM 876 N N . ASP A 1 110 ? -9.586 5.757 -1.875 1.00 94.94 110 ASP A N 1
ATOM 877 C CA . ASP A 1 110 ? -9.861 5.576 -0.445 1.00 94.94 110 ASP A CA 1
ATOM 878 C C . ASP A 1 110 ? -8.554 5.552 0.350 1.00 94.94 110 ASP A C 1
ATOM 880 O O . ASP A 1 110 ? -8.482 6.079 1.463 1.00 94.94 110 ASP A O 1
ATOM 884 N N . ILE A 1 111 ? -7.518 4.947 -0.244 1.00 97.25 111 ILE A N 1
ATOM 885 C CA . ILE A 1 111 ? -6.194 4.792 0.350 1.00 97.25 111 ILE A CA 1
ATOM 886 C C . ILE A 1 111 ? -5.124 5.178 -0.668 1.00 97.25 111 ILE A C 1
ATOM 888 O O . ILE A 1 111 ? -5.106 4.653 -1.782 1.00 97.25 111 ILE A O 1
ATOM 892 N N . CYS A 1 112 ? -4.203 6.048 -0.261 1.00 97.81 112 CYS A N 1
ATOM 893 C CA . CYS A 1 112 ? -2.923 6.251 -0.933 1.00 97.81 112 CYS A CA 1
ATOM 894 C C . CYS A 1 112 ? -1.827 5.605 -0.075 1.00 97.81 112 CYS A C 1
ATOM 896 O O . CYS A 1 112 ? -1.721 5.903 1.115 1.00 97.81 112 CYS A O 1
ATOM 898 N N . SER A 1 113 ? -1.047 4.688 -0.653 1.00 98.38 113 SER A N 1
ATOM 899 C CA . SER A 1 113 ? -0.051 3.898 0.076 1.00 98.38 113 SER A CA 1
ATOM 900 C C . SER A 1 113 ? 1.356 3.959 -0.532 1.00 98.38 113 SER A C 1
ATOM 902 O O . SER A 1 113 ? 1.874 2.951 -1.035 1.00 98.38 113 SER A O 1
ATOM 904 N N . PRO A 1 114 ? 2.007 5.137 -0.484 1.00 98.12 114 PRO A N 1
ATOM 905 C CA . PRO A 1 114 ? 3.425 5.229 -0.792 1.00 98.12 114 PRO A CA 1
ATOM 906 C C . PRO A 1 114 ? 4.245 4.457 0.248 1.00 98.12 114 PRO A C 1
ATOM 908 O O . PRO A 1 114 ? 3.819 4.251 1.388 1.00 98.12 114 PRO A O 1
ATOM 911 N N . ASN A 1 115 ? 5.453 4.053 -0.115 1.00 97.44 115 ASN A N 1
ATOM 912 C CA . ASN A 1 115 ? 6.482 3.779 0.876 1.00 97.44 115 ASN A CA 1
ATOM 913 C C . ASN A 1 115 ? 7.108 5.092 1.404 1.00 97.44 115 ASN A C 1
ATOM 915 O O . ASN A 1 115 ? 6.840 6.177 0.888 1.00 97.44 115 ASN A O 1
ATOM 919 N N . HIS A 1 116 ? 7.927 5.007 2.452 1.00 97.12 116 HIS A N 1
ATOM 920 C CA . HIS A 1 116 ? 8.586 6.172 3.059 1.00 97.12 116 HIS A CA 1
ATOM 921 C C . HIS A 1 116 ? 9.410 7.009 2.058 1.00 97.12 116 HIS A C 1
ATOM 923 O O . HIS A 1 116 ? 9.300 8.232 2.069 1.00 97.12 116 HIS A O 1
ATOM 929 N N . ALA A 1 117 ? 10.178 6.371 1.169 1.00 96.31 117 ALA A N 1
ATOM 930 C CA . ALA A 1 117 ? 11.013 7.048 0.177 1.00 96.31 117 ALA A CA 1
ATOM 931 C C . ALA A 1 117 ? 10.174 7.690 -0.940 1.00 96.31 117 ALA A C 1
ATOM 933 O O . ALA A 1 117 ? 10.464 8.794 -1.386 1.00 96.31 117 ALA A O 1
ATOM 934 N N . GLU A 1 118 ? 9.093 7.034 -1.366 1.00 97.75 118 GLU A N 1
ATOM 935 C CA . GLU A 1 118 ? 8.124 7.581 -2.322 1.00 97.75 118 GLU A CA 1
ATOM 936 C C . GLU A 1 118 ? 7.419 8.826 -1.764 1.00 97.75 118 GLU A C 1
ATOM 938 O O . GLU A 1 118 ? 7.270 9.829 -2.464 1.00 97.75 118 GLU A O 1
ATOM 943 N N . LEU A 1 119 ? 7.005 8.790 -0.493 1.00 98.12 119 LEU A N 1
ATOM 944 C CA . LEU A 1 119 ? 6.416 9.947 0.181 1.00 98.12 119 LEU A CA 1
ATOM 945 C C . LEU A 1 119 ? 7.427 11.090 0.300 1.00 98.12 119 LEU A C 1
ATOM 947 O O . LEU A 1 119 ? 7.115 12.225 -0.053 1.00 98.12 119 LEU A O 1
ATOM 951 N N . ALA A 1 120 ? 8.638 10.784 0.761 1.00 97.44 120 ALA A N 1
ATOM 952 C CA . ALA A 1 120 ? 9.701 11.766 0.900 1.00 97.44 120 ALA A CA 1
ATOM 953 C C . ALA A 1 120 ? 10.100 12.389 -0.443 1.00 97.44 120 ALA A C 1
ATOM 955 O O . ALA A 1 120 ? 10.305 13.601 -0.511 1.00 97.44 120 ALA A O 1
ATOM 956 N N . GLY A 1 121 ? 10.114 11.593 -1.516 1.00 97.50 121 GLY A N 1
ATOM 957 C CA . GLY A 1 121 ? 10.394 12.045 -2.875 1.00 97.50 121 GLY A CA 1
ATOM 958 C C . GLY A 1 121 ? 9.402 13.099 -3.366 1.00 97.50 121 GLY A C 1
ATOM 959 O O . GLY A 1 121 ? 9.816 14.115 -3.926 1.00 97.50 121 GLY A O 1
ATOM 960 N N . PHE A 1 122 ? 8.104 12.946 -3.072 1.00 97.38 122 PHE A N 1
ATOM 961 C CA . PHE A 1 122 ? 7.117 14.007 -3.328 1.00 97.38 122 PHE A CA 1
ATOM 962 C C . PHE A 1 122 ? 7.405 15.298 -2.547 1.00 97.38 122 PHE A C 1
ATOM 964 O O . PHE A 1 122 ? 7.105 16.382 -3.042 1.00 97.38 122 PHE A O 1
ATOM 971 N N . MET A 1 123 ? 8.003 15.185 -1.359 1.00 96.25 123 MET A N 1
ATOM 972 C CA . MET A 1 123 ? 8.392 16.319 -0.510 1.00 96.25 123 MET A CA 1
ATOM 973 C C . MET A 1 123 ? 9.793 16.866 -0.819 1.00 96.25 123 MET A C 1
ATOM 975 O O . MET A 1 123 ? 10.238 17.809 -0.169 1.00 96.25 123 MET A O 1
ATOM 979 N N . GLY A 1 124 ? 10.505 16.291 -1.795 1.00 95.88 124 GLY A N 1
ATOM 980 C CA . GLY A 1 124 ? 11.869 16.695 -2.143 1.00 95.88 124 GLY A CA 1
ATOM 981 C C . GLY A 1 124 ? 12.925 16.305 -1.104 1.00 95.88 124 GLY A C 1
ATOM 982 O O . GLY A 1 124 ? 13.933 16.993 -0.976 1.00 95.88 124 GLY A O 1
ATOM 983 N N . SER A 1 125 ? 12.698 15.217 -0.363 1.00 94.25 125 SER A N 1
ATOM 984 C CA . SER A 1 125 ? 13.632 14.641 0.619 1.00 94.25 125 SER A CA 1
ATOM 985 C C . SER A 1 125 ? 13.828 13.135 0.394 1.00 94.25 125 SER A C 1
ATOM 987 O O . SER A 1 125 ? 13.155 12.536 -0.441 1.00 94.25 125 SER A O 1
ATOM 989 N N . ASP A 1 126 ? 14.751 12.513 1.129 1.00 92.25 126 ASP A N 1
ATOM 990 C CA . ASP A 1 126 ? 15.010 11.064 1.091 1.00 92.25 126 ASP A CA 1
ATOM 991 C C . ASP A 1 126 ? 14.219 10.268 2.149 1.00 92.25 126 ASP A C 1
ATOM 993 O O . ASP A 1 126 ? 14.082 9.050 2.039 1.00 92.25 126 ASP A O 1
ATOM 997 N N . GLY A 1 127 ? 13.649 10.951 3.147 1.00 92.88 127 GLY A N 1
ATOM 998 C CA . GLY A 1 127 ? 12.847 10.338 4.206 1.00 92.88 127 GLY A CA 1
ATOM 999 C C . GLY A 1 127 ? 13.683 9.626 5.266 1.00 92.88 127 GLY A C 1
ATOM 1000 O O . GLY A 1 127 ? 13.129 8.845 6.047 1.00 92.88 127 GLY A O 1
ATOM 1001 N N . LEU A 1 128 ? 14.991 9.883 5.296 1.00 95.81 128 LEU A N 1
ATOM 1002 C CA . LEU A 1 128 ? 15.933 9.267 6.221 1.00 95.81 128 LEU A CA 1
ATOM 1003 C C . LEU A 1 128 ? 16.319 10.238 7.340 1.00 95.81 128 LEU A C 1
ATOM 1005 O O . LEU A 1 128 ? 16.264 11.459 7.196 1.00 95.81 128 LEU A O 1
ATOM 1009 N N . ASP A 1 129 ? 16.679 9.687 8.492 1.00 93.88 129 ASP A N 1
ATOM 1010 C CA . ASP A 1 129 ? 17.274 10.442 9.583 1.00 93.88 129 ASP A CA 1
ATOM 1011 C C . ASP A 1 129 ? 18.743 10.751 9.237 1.00 93.88 129 ASP A C 1
ATOM 1013 O O . ASP A 1 129 ? 19.516 9.819 9.000 1.00 93.88 129 ASP A O 1
ATOM 1017 N N . PRO A 1 130 ? 19.172 12.026 9.213 1.00 92.19 130 PRO A N 1
ATOM 1018 C CA . PRO A 1 130 ? 20.539 12.381 8.834 1.00 92.19 130 PRO A CA 1
ATOM 1019 C C . PRO A 1 130 ? 21.626 11.816 9.758 1.00 92.19 130 PRO A C 1
ATOM 1021 O O . PRO A 1 130 ? 22.778 11.711 9.342 1.00 92.19 130 PRO A O 1
ATOM 1024 N N . ALA A 1 131 ? 21.293 11.500 11.014 1.00 93.75 131 ALA A N 1
ATOM 1025 C CA . ALA A 1 131 ? 22.246 10.995 11.993 1.00 93.75 131 ALA A CA 1
ATOM 1026 C C . ALA A 1 131 ? 22.389 9.471 11.929 1.00 93.75 131 ALA A C 1
ATOM 1028 O O . ALA A 1 131 ? 23.499 8.962 12.081 1.00 93.75 131 ALA A O 1
ATOM 1029 N N . THR A 1 132 ? 21.289 8.741 11.720 1.00 93.00 132 THR A N 1
ATOM 1030 C CA . THR A 1 132 ? 21.298 7.266 11.746 1.00 93.00 132 THR A CA 1
ATOM 1031 C C . THR A 1 132 ? 21.263 6.627 10.360 1.00 93.00 132 THR A C 1
ATOM 1033 O O . THR A 1 132 ? 21.643 5.468 10.218 1.00 93.00 132 THR A O 1
ATOM 1036 N N . GLY A 1 133 ? 20.810 7.356 9.336 1.00 92.31 133 GLY A N 1
ATOM 1037 C CA . GLY A 1 133 ? 20.527 6.816 8.004 1.00 92.31 133 GLY A CA 1
ATOM 1038 C C . GLY A 1 133 ? 19.293 5.907 7.952 1.00 92.31 133 GLY A C 1
ATOM 1039 O O . GLY A 1 133 ? 19.009 5.321 6.910 1.00 92.31 133 GLY A O 1
ATOM 1040 N N . GLU A 1 134 ? 18.556 5.771 9.058 1.00 93.12 134 GLU A N 1
ATOM 1041 C CA . GLU A 1 134 ? 17.340 4.962 9.131 1.00 93.12 134 GLU A CA 1
ATOM 1042 C C . GLU A 1 134 ? 16.111 5.749 8.672 1.00 93.12 134 GLU A C 1
ATOM 1044 O O . GLU A 1 134 ? 16.124 6.972 8.580 1.00 93.12 134 GLU A O 1
ATOM 1049 N N . ILE A 1 135 ? 15.002 5.051 8.425 1.00 95.12 135 ILE A N 1
ATOM 1050 C CA . ILE A 1 135 ? 13.729 5.678 8.049 1.00 95.12 135 ILE A CA 1
ATOM 1051 C C . ILE A 1 135 ? 13.293 6.664 9.145 1.00 95.12 135 ILE A C 1
ATOM 1053 O O . ILE A 1 135 ? 13.136 6.277 10.300 1.00 95.12 135 ILE A O 1
ATOM 1057 N N . SER A 1 136 ? 13.035 7.928 8.809 1.00 96.81 136 SER A N 1
ATOM 1058 C CA . SER A 1 136 ? 12.622 8.927 9.801 1.00 96.81 136 SER A CA 1
ATOM 1059 C C . SER A 1 136 ? 11.108 8.889 10.031 1.00 96.81 136 SER A C 1
ATOM 1061 O O . SER A 1 136 ? 10.327 9.358 9.201 1.00 96.81 136 SER A O 1
ATOM 1063 N N . ALA A 1 137 ? 10.676 8.371 11.189 1.00 96.56 137 ALA A N 1
ATOM 1064 C CA . ALA A 1 137 ? 9.259 8.359 11.578 1.00 96.56 137 ALA A CA 1
ATOM 1065 C C . ALA A 1 137 ? 8.672 9.780 11.606 1.00 96.56 137 ALA A C 1
ATOM 1067 O O . ALA A 1 137 ? 7.618 10.033 11.029 1.00 96.56 137 ALA A O 1
ATOM 1068 N N . ALA A 1 138 ? 9.428 10.732 12.156 1.00 96.38 138 ALA A N 1
ATOM 1069 C CA . ALA A 1 138 ? 9.024 12.130 12.209 1.00 96.38 138 ALA A CA 1
ATOM 1070 C C . ALA A 1 138 ? 8.903 12.763 10.807 1.00 96.38 138 ALA A C 1
ATOM 1072 O O . ALA A 1 138 ? 8.055 13.626 10.594 1.00 96.38 138 ALA A O 1
ATOM 1073 N N . ALA A 1 139 ? 9.729 12.362 9.830 1.00 96.62 139 ALA A N 1
ATOM 1074 C CA . ALA A 1 139 ? 9.575 12.834 8.451 1.00 96.62 139 ALA A CA 1
ATOM 1075 C C . ALA A 1 139 ? 8.311 12.269 7.787 1.00 96.62 139 ALA A C 1
ATOM 1077 O O . ALA A 1 139 ? 7.615 13.004 7.084 1.00 96.62 139 ALA A O 1
ATOM 1078 N N . VAL A 1 140 ? 7.995 10.993 8.037 1.00 97.94 140 VAL A N 1
ATOM 1079 C CA . VAL A 1 140 ? 6.763 10.347 7.555 1.00 97.94 140 VAL A CA 1
ATOM 1080 C C . VAL A 1 140 ? 5.525 11.045 8.120 1.00 97.94 140 VAL A C 1
ATOM 1082 O O . VAL A 1 140 ? 4.640 11.415 7.348 1.00 97.94 140 VAL A O 1
ATOM 1085 N N . GLU A 1 141 ? 5.490 11.273 9.433 1.00 97.50 141 GLU A N 1
ATOM 1086 C CA . GLU A 1 141 ? 4.395 11.958 10.132 1.00 97.50 141 GLU A CA 1
ATOM 1087 C C . GLU A 1 141 ? 4.176 13.369 9.575 1.00 97.50 141 GLU A C 1
ATOM 1089 O O . GLU A 1 141 ? 3.092 13.668 9.071 1.00 97.50 141 GLU A O 1
ATOM 1094 N N . ARG A 1 142 ? 5.230 14.198 9.536 1.00 96.06 142 ARG A N 1
ATOM 1095 C CA . ARG A 1 142 ? 5.156 15.567 8.993 1.00 96.06 142 ARG A CA 1
ATOM 1096 C C . ARG A 1 142 ? 4.682 15.602 7.542 1.00 96.06 142 ARG A C 1
ATOM 1098 O O . ARG A 1 142 ? 3.883 16.458 7.174 1.00 96.06 142 ARG A O 1
ATOM 1105 N N . SER A 1 143 ? 5.165 14.686 6.704 1.00 96.25 143 SER A N 1
ATOM 1106 C CA . SER A 1 143 ? 4.769 14.634 5.290 1.00 96.25 143 SER A CA 1
ATOM 1107 C C . SER A 1 143 ? 3.293 14.246 5.134 1.00 96.25 143 SER A C 1
ATOM 1109 O O . SER A 1 143 ? 2.596 14.782 4.270 1.00 96.25 143 SER A O 1
ATOM 1111 N N . CYS A 1 144 ? 2.791 13.340 5.979 1.00 95.44 144 CYS A N 1
ATOM 1112 C CA . CYS A 1 144 ? 1.371 12.991 6.008 1.00 95.44 144 CYS A CA 1
ATOM 1113 C C . CYS A 1 144 ? 0.510 14.170 6.454 1.00 95.44 144 CYS A C 1
ATOM 1115 O O . CYS A 1 144 ? -0.482 14.470 5.791 1.00 95.44 144 CYS A O 1
ATOM 1117 N N . GLU A 1 145 ? 0.911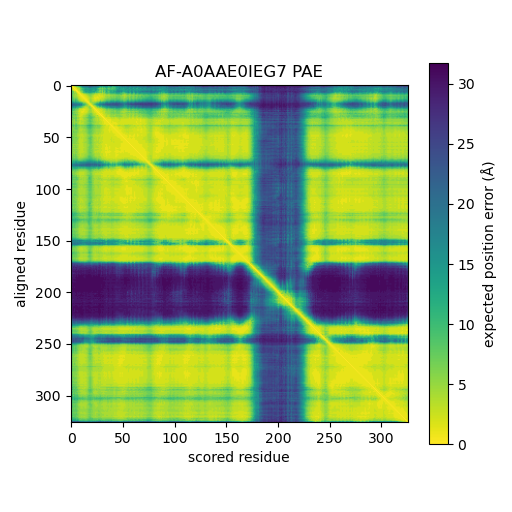 14.850 7.528 1.00 92.81 145 GLU A N 1
ATOM 1118 C CA . GLU A 1 145 ? 0.239 16.045 8.038 1.00 92.81 145 GLU A CA 1
ATOM 1119 C C . GLU A 1 145 ? 0.156 17.129 6.955 1.00 92.81 145 GLU A C 1
ATOM 1121 O O . GLU A 1 145 ? -0.921 17.656 6.691 1.00 92.81 145 GLU A O 1
ATOM 1126 N N . GLN A 1 146 ? 1.254 17.397 6.241 1.00 91.75 146 GLN A N 1
ATOM 1127 C CA . GLN A 1 146 ? 1.283 18.363 5.137 1.00 91.75 146 GLN A CA 1
ATOM 1128 C C . GLN A 1 146 ? 0.310 18.007 4.007 1.00 91.75 146 GLN A C 1
ATOM 1130 O O . GLN A 1 146 ? -0.428 18.874 3.530 1.00 91.75 146 GLN A O 1
ATOM 1135 N N . LEU A 1 147 ? 0.273 16.738 3.579 1.00 91.25 147 LEU A N 1
ATOM 1136 C CA . LEU A 1 147 ? -0.682 16.298 2.559 1.00 91.25 147 LEU A CA 1
ATOM 1137 C C . LEU A 1 147 ? -2.113 16.463 3.057 1.00 91.25 147 LEU A C 1
ATOM 1139 O O . LEU A 1 147 ? -2.939 17.049 2.363 1.00 91.25 147 LEU A O 1
ATOM 1143 N N . LEU A 1 148 ? -2.409 15.968 4.254 1.00 90.31 148 LEU A N 1
ATOM 1144 C CA . LEU A 1 148 ? -3.737 16.030 4.853 1.00 90.31 148 LEU A CA 1
ATOM 1145 C C . LEU A 1 148 ? -4.217 17.476 5.059 1.00 90.31 148 LEU A C 1
ATOM 1147 O O . LEU A 1 148 ? -5.374 17.785 4.765 1.00 90.31 148 LEU A O 1
ATOM 1151 N N . ALA A 1 149 ? -3.333 18.380 5.475 1.00 86.62 149 ALA A N 1
ATOM 1152 C CA . ALA A 1 149 ? -3.630 19.800 5.634 1.00 86.62 149 ALA A CA 1
ATOM 1153 C C . ALA A 1 149 ? -3.937 20.498 4.298 1.00 86.62 149 ALA A C 1
ATOM 1155 O O . ALA A 1 149 ? -4.681 21.479 4.275 1.00 86.62 149 ALA A O 1
ATOM 1156 N N . SER A 1 150 ? -3.418 19.987 3.175 1.00 81.94 150 SER A N 1
ATOM 1157 C CA . SER A 1 150 ? -3.675 20.566 1.850 1.00 81.94 150 SER A CA 1
ATOM 1158 C C . SER A 1 150 ? -5.118 20.370 1.360 1.00 81.94 150 SER A C 1
ATOM 1160 O O . SER A 1 150 ? -5.580 21.132 0.512 1.00 81.94 150 SER A O 1
ATOM 1162 N N . MET A 1 151 ? -5.853 19.385 1.902 1.00 78.81 151 MET A N 1
ATOM 1163 C CA . MET A 1 151 ? -7.192 18.992 1.432 1.00 78.81 151 MET A CA 1
ATOM 1164 C C . MET A 1 151 ? -8.179 18.713 2.593 1.00 78.81 151 MET A C 1
ATOM 1166 O O . MET A 1 151 ? -8.745 17.623 2.683 1.00 78.81 151 MET A O 1
ATOM 1170 N N . PRO A 1 152 ? -8.477 19.697 3.465 1.00 67.31 152 PRO A N 1
ATOM 1171 C CA . PRO A 1 152 ? -9.210 19.476 4.721 1.00 67.31 152 PRO A CA 1
ATOM 1172 C C . PRO A 1 152 ? -10.685 19.075 4.543 1.00 67.31 152 PRO A C 1
ATOM 1174 O O . PRO A 1 152 ? -11.299 18.520 5.449 1.00 67.31 152 PRO A O 1
ATOM 1177 N N . LEU A 1 153 ? -11.283 19.351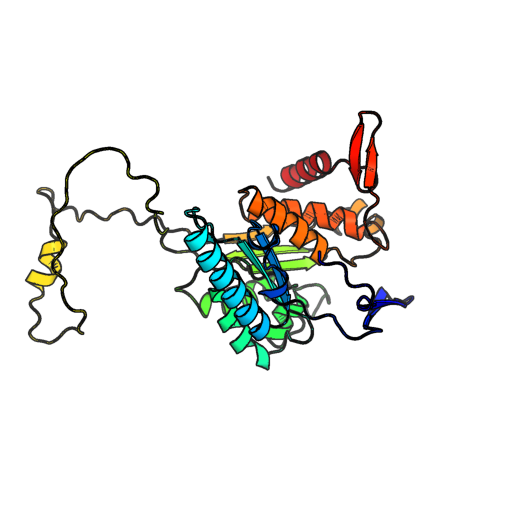 3.379 1.00 69.25 153 LEU A N 1
ATOM 1178 C CA . LEU A 1 153 ? -12.691 19.035 3.096 1.00 69.25 153 LEU A CA 1
ATOM 1179 C C . LEU A 1 153 ? -12.903 17.627 2.527 1.00 69.25 153 LEU A C 1
ATOM 1181 O O . LEU A 1 153 ? -14.042 17.239 2.256 1.00 69.25 153 LEU A O 1
ATOM 1185 N N . GLN A 1 154 ? -11.828 16.872 2.305 1.00 68.69 154 GLN A N 1
ATOM 1186 C CA . GLN A 1 154 ? -11.888 15.542 1.722 1.00 68.69 154 GLN A CA 1
ATOM 1187 C C . GLN A 1 154 ? -11.223 14.528 2.642 1.00 68.69 154 GLN A C 1
ATOM 1189 O O . GLN A 1 154 ? -10.119 14.735 3.132 1.00 68.69 154 GLN A O 1
ATOM 1194 N N . SER A 1 155 ? -11.905 13.408 2.865 1.00 76.44 155 SER A N 1
ATOM 1195 C CA . SER A 1 155 ? -11.379 12.311 3.667 1.00 76.44 155 SER A CA 1
ATOM 1196 C C . SER A 1 155 ? -10.771 11.252 2.751 1.00 76.44 155 SER A C 1
ATOM 1198 O O . SER A 1 155 ? -11.505 10.545 2.059 1.00 76.44 155 SER A O 1
ATOM 1200 N N . TYR A 1 156 ? -9.452 11.118 2.786 1.00 88.62 156 TYR A N 1
ATOM 1201 C CA . TYR A 1 156 ? -8.712 9.965 2.276 1.00 88.62 156 TYR A CA 1
ATOM 1202 C C . TYR A 1 156 ? -7.798 9.450 3.387 1.00 88.62 156 TYR A C 1
ATOM 1204 O O . TYR A 1 156 ? -7.534 10.159 4.361 1.00 88.62 156 TYR A O 1
ATOM 1212 N N . THR A 1 157 ? -7.333 8.212 3.251 1.00 95.00 157 THR A N 1
ATOM 1213 C CA . THR A 1 157 ? -6.402 7.614 4.210 1.00 95.00 157 THR A CA 1
ATOM 1214 C C . THR A 1 157 ? -5.028 7.463 3.573 1.00 95.00 157 THR A C 1
ATOM 1216 O O . THR A 1 157 ? -4.899 6.939 2.466 1.00 95.00 157 THR A O 1
ATOM 1219 N N . LEU A 1 158 ? -3.994 7.917 4.266 1.00 97.44 158 LEU A N 1
ATOM 1220 C CA . LEU A 1 158 ? -2.608 7.613 3.946 1.00 97.44 158 LEU A CA 1
ATOM 1221 C C . LEU A 1 158 ? -2.199 6.365 4.725 1.00 97.44 158 LEU A C 1
ATOM 1223 O O . LEU A 1 158 ? -2.421 6.284 5.931 1.00 97.44 158 LEU A O 1
ATOM 1227 N N . VAL A 1 159 ? -1.607 5.395 4.032 1.00 98.44 159 VAL A N 1
ATOM 1228 C CA . VAL A 1 159 ? -0.971 4.225 4.651 1.00 98.44 159 VAL A CA 1
ATOM 1229 C C . VAL A 1 159 ? 0.467 4.163 4.166 1.00 98.44 159 VAL A C 1
ATOM 1231 O O . VAL A 1 159 ? 0.746 3.616 3.102 1.00 98.44 159 VAL A O 1
ATOM 1234 N N . VAL A 1 160 ? 1.394 4.745 4.915 1.00 98.56 160 VAL A N 1
ATOM 1235 C CA . VAL A 1 160 ? 2.796 4.846 4.499 1.00 98.56 160 VAL A CA 1
ATOM 1236 C C . VAL A 1 160 ? 3.551 3.596 4.913 1.00 98.56 160 VAL A C 1
ATOM 1238 O O . VAL A 1 160 ? 3.667 3.303 6.100 1.00 98.56 160 VAL A O 1
ATOM 1241 N N . ARG A 1 161 ? 4.088 2.854 3.942 1.00 98.19 161 ARG A N 1
ATOM 1242 C CA . ARG A 1 161 ? 4.871 1.634 4.194 1.00 98.19 161 ARG A CA 1
ATOM 1243 C C . ARG A 1 161 ? 6.321 1.998 4.523 1.00 98.19 161 ARG A C 1
ATOM 1245 O O . ARG A 1 161 ? 7.058 2.514 3.684 1.00 98.19 161 ARG A O 1
ATOM 1252 N N . ALA A 1 162 ? 6.754 1.692 5.735 1.00 96.50 162 ALA A N 1
ATOM 1253 C CA . ALA A 1 162 ? 8.016 2.146 6.312 1.00 96.50 162 ALA A CA 1
ATOM 1254 C C . ALA A 1 162 ? 8.961 0.983 6.662 1.00 96.50 162 ALA A C 1
ATOM 1256 O O . ALA A 1 162 ? 9.659 1.031 7.672 1.00 96.50 162 ALA A O 1
ATOM 1257 N N . GLY A 1 163 ? 8.984 -0.068 5.834 1.00 92.94 163 GLY A N 1
ATOM 1258 C CA . GLY A 1 163 ? 9.928 -1.183 5.969 1.00 92.94 163 GLY A CA 1
ATOM 1259 C C . GLY A 1 163 ? 9.919 -1.798 7.371 1.00 92.94 163 GLY A C 1
ATOM 1260 O O . GLY A 1 163 ? 8.870 -2.207 7.865 1.00 92.94 163 GLY A O 1
ATOM 1261 N N . GLU A 1 164 ? 11.083 -1.822 8.020 1.00 91.69 164 GLU A N 1
ATOM 1262 C CA . GLU A 1 164 ? 11.270 -2.355 9.378 1.00 91.69 164 GLU A CA 1
ATOM 1263 C C . GLU A 1 164 ? 10.463 -1.628 10.468 1.00 91.69 164 GLU A C 1
ATOM 1265 O O . GLU A 1 164 ? 10.168 -2.217 11.505 1.00 91.69 164 GLU A O 1
ATOM 1270 N N . LYS A 1 165 ? 10.038 -0.377 10.235 1.00 93.75 165 LYS A N 1
ATOM 1271 C CA . LYS A 1 165 ? 9.157 0.356 11.162 1.00 93.75 165 LYS A CA 1
ATOM 1272 C C . LYS A 1 165 ? 7.678 -0.018 11.006 1.00 93.75 165 LYS A C 1
ATOM 1274 O O . LYS A 1 165 ? 6.851 0.412 11.804 1.00 93.75 165 LYS A O 1
ATOM 1279 N N . GLY A 1 166 ? 7.333 -0.833 10.006 1.00 96.19 166 GLY A N 1
ATOM 1280 C CA . GLY A 1 166 ? 5.963 -1.249 9.714 1.00 96.19 166 GLY A CA 1
ATOM 1281 C C . GLY A 1 166 ? 5.248 -0.274 8.789 1.00 96.19 166 GLY A C 1
ATOM 1282 O O . GLY A 1 166 ? 5.730 0.006 7.690 1.00 96.19 166 GLY A O 1
ATOM 1283 N N . CYS A 1 167 ? 4.088 0.232 9.197 1.00 98.19 167 CYS A N 1
ATOM 1284 C CA . CYS A 1 167 ? 3.360 1.246 8.442 1.00 98.19 167 CYS A CA 1
ATOM 1285 C C . CYS A 1 167 ? 2.718 2.309 9.333 1.00 98.19 167 CYS A C 1
ATOM 1287 O O . CYS A 1 167 ? 2.281 2.023 10.447 1.00 98.19 167 CYS A O 1
ATOM 1289 N N . TYR A 1 168 ? 2.591 3.518 8.797 1.00 98.44 168 TYR A N 1
ATOM 1290 C CA . TYR A 1 168 ? 1.906 4.629 9.445 1.00 98.44 168 TYR A CA 1
ATOM 1291 C C . TYR A 1 168 ? 0.562 4.899 8.772 1.00 98.44 168 TYR A C 1
ATOM 1293 O O . TYR A 1 168 ? 0.486 5.007 7.548 1.00 98.44 168 TYR A O 1
ATOM 1301 N N . ILE A 1 169 ? -0.497 4.991 9.571 1.00 97.81 169 ILE A N 1
ATOM 1302 C CA . ILE A 1 169 ? -1.852 5.316 9.135 1.00 97.81 169 ILE A CA 1
ATOM 1303 C C . ILE A 1 169 ? -2.118 6.768 9.509 1.00 97.81 169 ILE A C 1
ATOM 1305 O O . ILE A 1 169 ? -2.023 7.110 10.686 1.00 97.81 169 ILE A O 1
ATOM 1309 N N . ALA A 1 170 ? -2.496 7.585 8.528 1.00 95.31 170 ALA A N 1
ATOM 1310 C CA . ALA A 1 170 ? -2.916 8.962 8.748 1.00 95.31 170 ALA A CA 1
ATOM 1311 C C . ALA A 1 170 ? -4.224 9.255 8.005 1.00 95.31 170 ALA A C 1
ATOM 1313 O O . ALA A 1 170 ? -4.350 8.991 6.807 1.00 95.31 170 ALA A O 1
ATOM 1314 N N . LYS A 1 171 ? -5.212 9.807 8.700 1.00 91.75 171 LYS A N 1
ATOM 1315 C CA . LYS A 1 171 ? -6.502 10.202 8.133 1.00 91.75 171 LYS A CA 1
ATOM 1316 C C . LYS A 1 171 ? -7.026 11.411 8.893 1.00 91.75 171 LYS A C 1
ATOM 1318 O O . LYS A 1 171 ? -7.161 11.351 10.112 1.00 91.75 171 LYS A O 1
ATOM 1323 N N . ASN A 1 172 ? -7.418 12.452 8.162 1.00 81.31 172 ASN A N 1
ATOM 1324 C CA . ASN A 1 172 ? -8.109 13.590 8.758 1.00 81.31 172 ASN A CA 1
ATOM 1325 C C . ASN A 1 172 ? -9.425 13.163 9.410 1.00 81.31 172 ASN A C 1
ATOM 1327 O O . ASN A 1 172 ? -10.226 12.423 8.823 1.00 81.31 172 ASN A O 1
ATOM 1331 N N . GLY A 1 173 ? -9.659 13.703 10.601 1.00 67.94 173 GLY A N 1
ATOM 1332 C CA . GLY A 1 173 ? -10.967 13.711 11.231 1.00 67.94 173 GLY A CA 1
ATOM 1333 C C . GLY A 1 173 ? -11.982 14.549 10.453 1.00 67.94 173 GLY A C 1
ATOM 1334 O O . GLY A 1 173 ? -11.633 15.372 9.606 1.00 67.94 173 GLY A O 1
ATOM 1335 N N . GLY A 1 174 ? -13.271 14.342 10.712 1.00 62.84 174 GLY A N 1
ATOM 1336 C CA . GLY A 1 174 ? -14.329 15.083 10.030 1.00 62.84 174 GLY A CA 1
ATOM 1337 C C . GLY A 1 174 ? -15.737 14.737 10.500 1.00 62.84 174 GLY A C 1
ATOM 1338 O O . GLY A 1 174 ? -15.952 13.822 11.292 1.00 62.84 174 GLY A O 1
ATOM 1339 N N . ARG A 1 175 ? -16.738 15.471 9.994 1.00 50.94 175 ARG A N 1
ATOM 1340 C CA . ARG A 1 175 ? -18.151 15.151 10.254 1.00 50.94 175 ARG A CA 1
ATOM 1341 C C . ARG A 1 175 ? -18.473 13.786 9.653 1.00 50.94 175 ARG A C 1
ATOM 1343 O O . ARG A 1 175 ? -18.401 13.631 8.430 1.00 50.94 175 ARG A O 1
ATOM 1350 N N . LYS A 1 176 ? -18.900 12.817 10.471 1.00 44.81 176 LYS A N 1
ATOM 13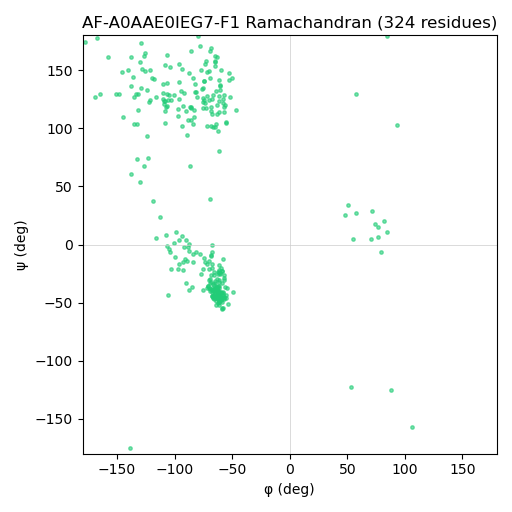51 C CA . LYS A 1 176 ? -19.490 11.582 9.941 1.00 44.81 176 LYS A CA 1
ATOM 1352 C C . LYS A 1 176 ? -20.691 11.953 9.071 1.00 44.81 176 LYS A C 1
ATOM 1354 O O . LYS A 1 176 ? -21.704 12.454 9.555 1.00 44.81 176 LYS A O 1
ATOM 1359 N N . ARG A 1 177 ? -20.611 11.690 7.762 1.00 43.66 177 ARG A N 1
ATOM 1360 C CA . ARG A 1 177 ? -21.818 11.613 6.932 1.00 43.66 177 ARG A CA 1
ATOM 1361 C C . ARG A 1 177 ? -22.580 10.388 7.412 1.00 43.66 177 ARG A C 1
ATOM 1363 O O . ARG A 1 177 ? -22.209 9.270 7.064 1.00 43.66 177 ARG A O 1
ATOM 1370 N N . VAL A 1 178 ? -23.619 10.592 8.218 1.00 39.69 178 VAL A N 1
ATOM 1371 C CA . VAL A 1 178 ? -24.565 9.528 8.554 1.00 39.69 178 VAL A CA 1
ATOM 1372 C C . VAL A 1 178 ? -25.098 8.988 7.229 1.00 39.69 178 VAL A C 1
ATOM 1374 O O . VAL A 1 178 ? -25.844 9.660 6.517 1.00 39.69 178 VAL A O 1
ATOM 1377 N N . SER A 1 179 ? -24.641 7.799 6.835 1.00 36.88 179 SER A N 1
ATOM 1378 C CA . SER A 1 179 ? -25.195 7.111 5.677 1.00 36.88 179 SER A CA 1
ATOM 1379 C C . SER A 1 179 ? -26.694 6.939 5.923 1.00 36.88 179 SER A C 1
ATOM 1381 O O . SER A 1 179 ? -27.088 6.452 6.984 1.00 36.88 179 SER A O 1
ATOM 1383 N N . ALA A 1 180 ? -27.530 7.341 4.965 1.00 38.56 180 ALA A N 1
ATOM 1384 C CA . ALA A 1 180 ? -28.992 7.261 5.032 1.00 38.56 180 ALA A CA 1
ATOM 1385 C C . ALA A 1 180 ? -29.524 5.807 4.970 1.00 38.56 180 ALA A C 1
ATOM 1387 O O . ALA A 1 180 ? -30.519 5.523 4.314 1.00 38.56 180 ALA A O 1
ATOM 1388 N N . ALA A 1 181 ? -28.839 4.864 5.620 1.00 38.31 181 ALA A N 1
ATOM 1389 C CA . ALA A 1 181 ? -29.170 3.444 5.658 1.00 38.31 181 ALA A CA 1
ATOM 1390 C C . ALA A 1 181 ? -29.739 2.989 7.018 1.00 38.31 181 ALA A C 1
ATOM 1392 O O . ALA A 1 181 ? -30.123 1.831 7.154 1.00 38.31 181 ALA A O 1
ATOM 1393 N N . LYS A 1 182 ? -29.847 3.880 8.016 1.00 36.03 182 LYS A N 1
ATOM 1394 C CA . LYS A 1 182 ? -30.464 3.583 9.324 1.00 36.03 182 LYS A CA 1
ATOM 1395 C C . LYS A 1 182 ? -31.508 4.625 9.750 1.00 36.03 182 LYS A C 1
ATOM 1397 O O . LYS A 1 182 ? -31.452 5.154 10.850 1.00 36.03 182 LYS A O 1
ATOM 1402 N N . SER A 1 183 ? -32.501 4.896 8.904 1.00 35.31 183 SER A N 1
ATOM 1403 C CA . SER A 1 183 ? -33.780 5.457 9.371 1.00 35.31 183 SER A CA 1
ATOM 1404 C C . SER A 1 183 ? -34.958 4.701 8.754 1.00 35.31 183 SER A C 1
ATOM 1406 O O . SER A 1 183 ? -35.660 5.152 7.855 1.00 35.31 183 SER A O 1
ATOM 1408 N N . LYS A 1 184 ? -35.181 3.485 9.252 1.00 40.75 184 LYS A N 1
ATOM 1409 C CA . LYS A 1 184 ? -36.493 2.838 9.180 1.00 40.75 184 LYS A CA 1
ATOM 1410 C C . LYS A 1 184 ? -36.948 2.489 10.591 1.00 40.75 184 LYS A C 1
ATOM 1412 O O . LYS A 1 184 ? -36.935 1.329 10.980 1.00 40.75 184 LYS A O 1
ATOM 1417 N N . SER A 1 185 ? -37.356 3.510 11.334 1.00 36.38 185 SER A N 1
ATOM 1418 C CA . SER A 1 185 ? -38.334 3.383 12.417 1.00 36.38 185 SER A CA 1
ATOM 1419 C C . SER A 1 185 ? -38.854 4.773 12.804 1.00 36.38 185 SER A C 1
ATOM 1421 O O . SER A 1 185 ? -38.072 5.688 13.029 1.00 36.38 185 SER A O 1
ATOM 1423 N N . GLY A 1 186 ? -40.180 4.918 12.870 1.00 32.59 186 GLY A N 1
ATOM 1424 C CA . GLY A 1 186 ? -40.862 6.071 13.473 1.00 32.59 186 GLY A CA 1
ATOM 1425 C C . GLY A 1 186 ? -41.221 7.194 12.501 1.00 32.59 186 GLY A C 1
ATOM 1426 O O . GLY A 1 186 ? -40.373 7.979 12.093 1.00 32.59 186 GLY A O 1
ATOM 1427 N N . GLY A 1 187 ? -42.497 7.270 12.117 1.00 39.75 187 GLY A N 1
ATOM 1428 C CA . GLY A 1 187 ? -43.013 8.283 11.204 1.00 39.75 187 GLY A CA 1
ATOM 1429 C C . GLY A 1 187 ? -43.153 9.673 11.829 1.00 39.75 187 GLY A C 1
ATOM 1430 O O . GLY A 1 187 ? -43.592 9.808 12.960 1.00 39.75 187 GLY A O 1
ATOM 1431 N N . HIS A 1 188 ? -42.820 10.691 11.037 1.00 32.94 188 HIS A N 1
ATOM 1432 C CA . HIS A 1 188 ? -43.593 11.918 10.827 1.00 32.94 188 HIS A CA 1
ATOM 1433 C C . HIS A 1 188 ? -42.963 12.664 9.640 1.00 32.94 188 HIS A C 1
ATOM 1435 O O . HIS A 1 188 ? -41.750 12.869 9.584 1.00 32.94 188 HIS A O 1
ATOM 1441 N N . ALA A 1 189 ? -43.774 13.020 8.642 1.00 36.00 189 ALA A N 1
ATOM 1442 C CA . ALA A 1 189 ? -43.312 13.756 7.469 1.00 36.00 189 ALA A CA 1
ATOM 1443 C C . ALA A 1 189 ? -42.906 15.186 7.873 1.00 36.00 189 ALA A C 1
ATOM 1445 O O . ALA A 1 189 ? -43.754 15.972 8.291 1.00 36.00 189 ALA A O 1
ATOM 1446 N N . LYS A 1 190 ? -41.617 15.536 7.747 1.00 38.28 190 LYS A N 1
ATOM 1447 C CA . LYS A 1 190 ? -41.144 16.922 7.917 1.00 38.28 190 LYS A CA 1
ATOM 1448 C C . LYS A 1 190 ? -41.536 17.774 6.693 1.00 38.28 190 LYS A C 1
ATOM 1450 O O . LYS A 1 190 ? -41.440 17.278 5.566 1.00 38.28 190 LYS A O 1
ATOM 1455 N N . PRO A 1 191 ? -41.949 19.044 6.871 1.00 32.91 191 PRO A N 1
ATOM 1456 C CA . PRO A 1 191 ? -42.345 19.905 5.762 1.00 32.91 191 PRO A CA 1
ATOM 1457 C C . PRO A 1 191 ? -41.125 20.328 4.927 1.00 32.91 191 PRO A C 1
ATOM 1459 O O . PRO A 1 191 ? -40.010 20.461 5.434 1.00 32.91 191 PRO A O 1
ATOM 1462 N N . ARG A 1 192 ? -41.341 20.527 3.621 1.00 35.91 192 ARG A N 1
ATOM 1463 C CA . ARG A 1 192 ? -40.323 20.969 2.652 1.00 35.91 192 ARG A CA 1
ATOM 1464 C C . ARG A 1 192 ? -39.681 22.294 3.099 1.00 35.91 192 ARG A C 1
ATOM 1466 O O . ARG A 1 192 ? -40.373 23.305 3.188 1.00 35.91 192 ARG A O 1
ATOM 1473 N N . LYS A 1 193 ? -38.358 22.300 3.318 1.00 37.47 193 LYS A N 1
ATOM 1474 C CA . LYS A 1 193 ? -37.557 23.529 3.472 1.00 37.47 193 LYS A CA 1
ATOM 1475 C C . LYS A 1 193 ? -37.642 24.346 2.177 1.00 37.47 193 LYS A C 1
ATOM 1477 O O . LYS A 1 193 ? -37.314 23.827 1.112 1.00 37.47 193 LYS A O 1
ATOM 1482 N N . LYS A 1 194 ? -38.081 25.606 2.270 1.00 36.81 194 LYS A N 1
ATOM 1483 C CA . LYS A 1 194 ? -37.926 26.593 1.192 1.00 36.81 194 LYS A CA 1
ATOM 1484 C C . LYS A 1 194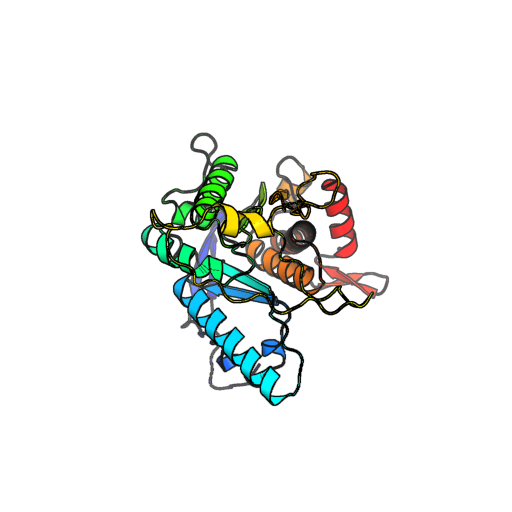 ? -36.431 26.849 0.978 1.00 36.81 194 LYS A C 1
ATOM 1486 O O . LYS A 1 194 ? -35.699 27.040 1.947 1.00 36.81 194 LYS A O 1
ATOM 1491 N N . GLU A 1 195 ? -35.991 26.815 -0.277 1.00 36.44 195 GLU A N 1
ATOM 1492 C CA . GLU A 1 195 ? -34.639 27.208 -0.678 1.00 36.44 195 GLU A CA 1
ATOM 1493 C C . GLU A 1 195 ? -34.428 28.693 -0.373 1.00 36.44 195 GLU A C 1
ATOM 1495 O O . GLU A 1 195 ? -35.039 29.556 -1.001 1.00 36.44 195 GLU A O 1
ATOM 1500 N N . TYR A 1 196 ? -33.550 28.991 0.583 1.00 42.72 196 TYR A N 1
ATOM 1501 C CA . TYR A 1 196 ? -32.950 30.314 0.694 1.00 42.72 196 TYR A CA 1
ATOM 1502 C C . TYR A 1 196 ? -31.676 30.304 -0.148 1.00 42.72 196 TYR A C 1
ATOM 1504 O O . TYR A 1 196 ? -30.748 29.533 0.103 1.00 42.72 196 TYR A O 1
ATOM 1512 N N . VAL A 1 197 ? -31.687 31.115 -1.202 1.00 38.84 197 VAL A N 1
ATOM 1513 C CA . VAL A 1 197 ? -30.594 31.276 -2.161 1.00 38.84 197 VAL A CA 1
ATOM 1514 C C . VAL A 1 197 ? -29.335 31.724 -1.414 1.00 38.84 197 VAL A C 1
ATOM 1516 O O . VAL A 1 197 ? -29.338 32.756 -0.747 1.00 38.84 197 VAL A O 1
ATOM 1519 N N . GLN A 1 198 ? -28.259 30.941 -1.528 1.00 41.94 198 GLN A N 1
ATOM 1520 C CA . GLN A 1 198 ? -26.926 31.290 -1.035 1.00 41.94 198 GLN A CA 1
ATOM 1521 C C . GLN A 1 198 ? -26.411 32.547 -1.755 1.00 41.94 198 GLN A C 1
ATOM 1523 O O . GLN A 1 198 ? -25.879 32.472 -2.860 1.00 41.94 198 GLN A O 1
ATOM 1528 N N . GLY A 1 199 ? -26.557 33.705 -1.118 1.00 48.00 199 GLY A N 1
ATOM 1529 C CA . GLY A 1 199 ? -25.854 34.943 -1.446 1.00 48.00 199 GLY A CA 1
ATOM 1530 C C . GLY A 1 199 ? -25.148 35.477 -0.199 1.00 48.00 199 GLY A C 1
ATOM 1531 O O . GLY A 1 199 ? -25.610 35.236 0.914 1.00 48.00 199 GLY A O 1
ATOM 1532 N N . GLY A 1 200 ? -24.012 36.162 -0.371 1.00 48.47 200 GLY A N 1
ATOM 1533 C CA . GLY A 1 200 ? -23.275 36.779 0.739 1.00 48.47 200 GLY A CA 1
ATOM 1534 C C . GLY A 1 200 ? -24.118 37.810 1.501 1.00 48.47 200 GLY A C 1
ATOM 1535 O O . GLY A 1 200 ? -25.000 38.437 0.914 1.00 48.47 200 GLY A O 1
ATOM 1536 N N . LEU A 1 201 ? -23.835 37.970 2.800 1.00 53.47 201 LEU A N 1
ATOM 1537 C CA . LEU A 1 201 ? -24.559 38.871 3.702 1.00 53.47 201 LEU A CA 1
ATOM 1538 C C . LEU A 1 201 ? -24.521 40.305 3.166 1.00 53.47 201 LEU A C 1
ATOM 1540 O O . LEU A 1 201 ? -23.452 40.899 3.018 1.00 53.47 201 LEU A O 1
ATOM 1544 N N . ARG A 1 202 ? -25.698 40.851 2.868 1.00 59.66 202 ARG A N 1
ATOM 1545 C CA . ARG A 1 202 ? -25.870 42.259 2.507 1.00 59.66 202 ARG A CA 1
ATOM 1546 C C . ARG A 1 202 ? -26.280 43.066 3.748 1.00 59.66 202 ARG A C 1
ATOM 1548 O O . ARG A 1 202 ? -26.854 42.480 4.667 1.00 59.66 202 ARG A O 1
ATOM 1555 N N . PRO A 1 203 ? -26.020 44.383 3.806 1.00 57.16 203 PRO A N 1
ATOM 1556 C CA . PRO A 1 203 ? -26.350 45.213 4.972 1.00 57.16 203 PRO A CA 1
ATOM 1557 C C . PRO A 1 203 ? -27.844 45.243 5.340 1.00 57.16 203 PRO A C 1
ATOM 1559 O O . PRO A 1 203 ? -28.186 45.573 6.467 1.00 57.16 203 PRO A O 1
ATOM 1562 N N . ASP A 1 204 ? -28.720 44.903 4.395 1.00 63.22 204 ASP A N 1
ATOM 1563 C CA . ASP A 1 204 ? -30.179 44.826 4.521 1.00 63.22 204 ASP A CA 1
ATOM 1564 C C . ASP A 1 204 ? -30.691 43.420 4.880 1.00 63.22 204 ASP A C 1
ATOM 1566 O O . ASP A 1 204 ? -31.897 43.174 4.872 1.00 63.22 204 ASP A O 1
ATOM 1570 N N . THR A 1 205 ? -29.793 42.479 5.185 1.00 66.75 205 THR A N 1
ATOM 1571 C CA . THR A 1 205 ? -30.192 41.120 5.561 1.00 66.75 205 THR A CA 1
ATOM 1572 C C . THR A 1 205 ? -30.788 41.132 6.967 1.00 66.75 205 THR A C 1
ATOM 1574 O O . THR A 1 205 ? -30.094 41.443 7.933 1.00 66.75 205 THR A O 1
ATOM 1577 N N . ASP A 1 206 ? -32.062 40.760 7.081 1.00 61.56 206 ASP A N 1
ATOM 1578 C CA . ASP A 1 206 ? -32.736 40.569 8.364 1.00 61.56 206 ASP A CA 1
ATOM 1579 C C . ASP A 1 206 ? -32.087 39.404 9.130 1.00 61.56 206 ASP A C 1
ATOM 1581 O O . ASP A 1 206 ? -32.259 38.221 8.810 1.00 61.56 206 ASP A O 1
ATOM 1585 N N . MET A 1 207 ? -31.283 39.770 10.127 1.00 55.91 207 MET A N 1
ATOM 1586 C CA . MET A 1 207 ? -30.547 38.831 10.963 1.00 55.91 207 MET A CA 1
ATOM 1587 C C . MET A 1 207 ? -31.495 38.021 11.856 1.00 55.91 207 MET A C 1
ATOM 1589 O O . MET A 1 207 ? -31.232 36.843 12.088 1.00 55.91 207 MET A O 1
ATOM 1593 N N . GLU A 1 208 ? -32.621 38.586 12.303 1.00 57.94 208 GLU A N 1
ATOM 1594 C CA . GLU A 1 208 ? -33.587 37.873 13.151 1.00 57.94 208 GLU A CA 1
ATOM 1595 C C . GLU A 1 208 ? -34.271 36.745 12.369 1.00 57.94 208 GLU A C 1
ATOM 1597 O O . GLU A 1 208 ? -34.372 35.619 12.861 1.00 57.94 208 GLU A O 1
ATOM 1602 N N . ALA A 1 209 ? -34.630 36.982 11.103 1.00 60.31 209 ALA A N 1
ATOM 1603 C CA . ALA A 1 209 ? -35.205 35.956 10.230 1.00 60.31 209 ALA A CA 1
ATOM 1604 C C . ALA A 1 209 ? -34.232 34.796 9.916 1.00 60.31 209 ALA A C 1
ATOM 1606 O O . ALA A 1 209 ? -34.662 33.652 9.739 1.00 60.31 209 ALA A O 1
ATOM 1607 N N . LEU A 1 210 ? -32.922 35.067 9.869 1.00 59.34 210 LEU A N 1
ATOM 1608 C CA . LEU A 1 210 ? -31.865 34.061 9.677 1.00 59.34 210 LEU A CA 1
ATOM 1609 C C . LEU A 1 210 ? -31.694 33.148 10.899 1.00 59.34 210 LEU A C 1
ATOM 1611 O O . LEU A 1 210 ? -31.457 31.947 10.746 1.00 59.34 210 LEU A O 1
ATOM 1615 N N . PHE A 1 211 ? -31.832 33.709 12.102 1.00 51.59 211 PHE A N 1
ATOM 1616 C CA . PHE A 1 211 ? -31.685 32.980 13.362 1.00 51.59 211 PHE A CA 1
ATOM 1617 C C . PHE A 1 211 ? -32.994 32.387 13.893 1.00 51.59 211 PHE A C 1
ATOM 1619 O O . PHE A 1 211 ? -32.939 31.499 14.740 1.00 51.59 211 PHE A O 1
ATOM 1626 N N . ALA A 1 212 ? -34.157 32.763 13.352 1.00 53.75 212 ALA A N 1
ATOM 1627 C CA . ALA A 1 212 ? -35.453 32.201 13.742 1.00 53.75 212 ALA A CA 1
ATOM 1628 C C . ALA A 1 212 ? -35.527 30.665 13.593 1.00 53.75 212 ALA A C 1
ATOM 1630 O O . ALA A 1 212 ? -36.211 29.999 14.361 1.00 53.75 212 ALA A O 1
ATOM 1631 N N . GLY A 1 213 ? -34.778 30.073 12.652 1.00 49.88 213 GLY A N 1
ATOM 1632 C CA . GLY A 1 213 ? -34.661 28.612 12.507 1.00 49.88 213 GLY A CA 1
ATOM 1633 C C . GLY A 1 213 ? -33.725 27.925 13.516 1.00 49.88 213 GLY A C 1
ATOM 1634 O O . GLY A 1 213 ? -33.660 26.697 13.533 1.00 49.88 213 GLY A O 1
ATOM 1635 N N . LEU A 1 214 ? -32.987 28.701 14.315 1.00 51.72 214 LEU A N 1
ATOM 1636 C CA . LEU A 1 214 ? -32.116 28.262 15.413 1.00 51.72 214 LEU A CA 1
ATOM 1637 C C . LEU A 1 214 ? -32.736 28.507 16.801 1.00 51.72 214 LEU A C 1
ATOM 1639 O O . LEU A 1 214 ? -32.159 28.077 17.802 1.00 51.72 214 LEU A O 1
ATOM 1643 N N . MET A 1 215 ? -33.887 29.183 16.878 1.00 44.47 215 MET A N 1
ATOM 1644 C CA . MET A 1 215 ? -34.544 29.523 18.138 1.00 44.47 215 MET A CA 1
ATOM 1645 C C . MET A 1 215 ? -35.519 28.427 18.599 1.00 44.47 215 MET A C 1
ATOM 1647 O O . MET A 1 215 ? -36.663 28.377 18.169 1.00 44.47 215 MET A O 1
ATOM 1651 N N . GLN A 1 216 ? -34.973 27.559 19.457 1.00 52.25 216 GLN A N 1
ATOM 1652 C CA . GLN A 1 216 ? -35.478 27.110 20.769 1.00 52.25 216 GLN A CA 1
ATOM 1653 C C . GLN A 1 216 ? -36.872 26.452 20.900 1.00 52.25 216 GLN A C 1
ATOM 1655 O O . GLN A 1 216 ? -37.906 26.984 20.508 1.00 52.25 216 GLN A O 1
ATOM 1660 N N . ASP A 1 217 ? -36.862 25.301 21.574 1.00 50.53 217 ASP A N 1
ATOM 1661 C CA . ASP A 1 217 ? -37.923 24.764 22.434 1.00 50.53 217 ASP A CA 1
ATOM 1662 C C . ASP A 1 217 ? -38.067 25.598 23.734 1.00 50.53 217 ASP A C 1
ATOM 1664 O O . ASP A 1 217 ? -37.224 26.444 24.040 1.00 50.53 217 ASP A O 1
ATOM 1668 N N . GLU A 1 218 ? -39.162 25.410 24.487 1.00 49.12 218 GLU A N 1
ATOM 1669 C CA . GLU A 1 218 ? -39.574 26.266 25.624 1.00 49.12 218 GLU A CA 1
ATOM 1670 C C . GLU A 1 218 ? -38.538 26.396 26.767 1.00 49.12 218 GLU A C 1
ATOM 1672 O O . GLU A 1 218 ? -38.657 27.306 27.586 1.00 49.12 218 GLU A O 1
ATOM 1677 N N . GLU A 1 219 ? -37.487 25.568 26.813 1.00 53.03 219 GLU A N 1
ATOM 1678 C CA . GLU A 1 219 ? -36.404 25.663 27.804 1.00 53.03 219 GLU A CA 1
ATOM 1679 C C . GLU A 1 219 ? -35.147 26.422 27.332 1.00 53.03 219 GLU A C 1
ATOM 1681 O O . GLU A 1 219 ? -34.162 26.521 28.069 1.00 53.03 219 GLU A O 1
ATOM 1686 N N . GLY A 1 220 ? -35.147 26.998 26.128 1.00 48.22 220 GLY A N 1
ATOM 1687 C CA . GLY A 1 220 ? -34.063 27.877 25.686 1.00 48.22 220 GLY A CA 1
ATOM 1688 C C . GLY A 1 220 ? -32.753 27.159 25.325 1.00 48.22 220 GLY A C 1
ATOM 1689 O O . GLY A 1 220 ? -31.700 27.800 25.210 1.00 48.22 220 GLY A O 1
ATOM 1690 N N . VAL A 1 221 ? -32.787 25.846 25.096 1.00 45.03 221 VAL A N 1
ATOM 1691 C CA . VAL A 1 221 ? -31.609 25.072 24.698 1.00 45.03 221 VAL A CA 1
ATOM 1692 C C . VAL A 1 221 ? -31.558 25.004 23.174 1.00 45.03 221 VAL A C 1
ATOM 1694 O O . VAL A 1 221 ? -32.447 24.489 22.511 1.00 45.03 221 VAL A O 1
ATOM 1697 N N . VAL A 1 222 ? -30.492 25.529 22.567 1.00 47.31 222 VAL A N 1
ATOM 1698 C CA . VAL A 1 222 ? -30.245 25.284 21.139 1.00 47.31 222 VAL A CA 1
ATOM 1699 C C . VAL A 1 222 ? -30.056 23.778 20.975 1.00 47.31 222 VAL A C 1
ATOM 1701 O O . VAL A 1 222 ? -29.066 23.246 21.481 1.00 47.31 222 VAL A O 1
ATOM 1704 N N . ALA A 1 223 ? -30.970 23.102 20.270 1.00 44.25 223 ALA A N 1
ATOM 1705 C CA . ALA A 1 223 ? -30.825 21.706 19.868 1.00 44.25 223 ALA A CA 1
ATOM 1706 C C . ALA A 1 223 ? -29.600 21.565 18.948 1.00 44.25 223 ALA A C 1
ATOM 1708 O O . ALA A 1 223 ? -29.690 21.568 17.719 1.00 44.25 223 ALA A O 1
ATOM 1709 N N . ARG A 1 224 ? -28.410 21.501 19.548 1.00 45.81 224 ARG A N 1
ATOM 1710 C CA . ARG A 1 224 ? -27.199 21.056 18.878 1.00 45.81 224 ARG A CA 1
ATOM 1711 C C . ARG A 1 224 ? -27.428 19.574 18.624 1.00 45.81 224 ARG A C 1
ATOM 1713 O O . ARG A 1 224 ? -27.313 18.781 19.550 1.00 45.81 224 ARG A O 1
ATOM 1720 N N . GLU A 1 225 ? -27.782 19.203 17.392 1.00 47.09 225 GLU A N 1
ATOM 1721 C CA . GLU A 1 225 ? -27.501 17.840 16.934 1.00 47.09 225 GLU A CA 1
ATOM 1722 C C . GLU A 1 225 ? -26.042 17.576 17.324 1.00 47.09 225 GLU A C 1
ATOM 1724 O O . GLU A 1 225 ? -25.161 18.329 16.899 1.00 47.09 225 GLU A O 1
ATOM 1729 N N . GLU A 1 226 ? -25.791 16.616 18.219 1.00 45.75 226 GLU A N 1
ATOM 1730 C CA . GLU A 1 226 ? -24.432 16.231 18.587 1.00 45.75 226 GLU A CA 1
ATOM 1731 C C . GLU A 1 226 ? -23.712 15.854 17.296 1.00 45.75 226 GLU A C 1
ATOM 1733 O O . GLU A 1 226 ? -23.985 14.831 16.665 1.00 45.75 226 GLU A O 1
ATOM 1738 N N . ILE A 1 227 ? -22.837 16.747 16.840 1.00 53.34 227 ILE A N 1
ATOM 1739 C CA . ILE A 1 227 ? -22.042 16.514 15.650 1.00 53.34 227 ILE A CA 1
ATOM 1740 C C . ILE A 1 227 ? -21.028 15.456 16.064 1.00 53.34 227 ILE A C 1
ATOM 1742 O O . ILE A 1 227 ? -20.052 15.769 16.738 1.00 53.34 227 ILE A O 1
ATOM 1746 N N . GLU A 1 228 ? -21.266 14.206 15.676 1.00 56.41 228 GLU A N 1
ATOM 1747 C CA . GLU A 1 228 ? -20.296 13.134 15.861 1.00 56.41 228 GLU A CA 1
ATOM 1748 C C . GLU A 1 228 ? -19.064 13.449 14.991 1.00 56.41 228 GLU A C 1
ATOM 1750 O O . GLU A 1 228 ? -19.075 13.314 13.758 1.00 56.41 228 GLU A O 1
ATOM 1755 N N . VAL A 1 229 ? -18.022 13.972 15.639 1.00 60.19 229 VAL A N 1
ATOM 1756 C CA . VAL A 1 229 ? -16.735 14.292 15.022 1.00 60.19 229 VAL A CA 1
ATOM 1757 C C . VAL A 1 229 ? -15.883 13.026 15.046 1.00 60.19 229 VAL A C 1
ATOM 1759 O O . VAL A 1 229 ? -15.576 12.505 16.114 1.00 60.19 229 VAL A O 1
ATOM 1762 N N . ASP A 1 230 ? -15.511 12.521 13.869 1.00 67.75 230 ASP A N 1
ATOM 1763 C CA . ASP A 1 230 ? -14.432 11.538 13.738 1.00 67.75 230 ASP A CA 1
ATOM 1764 C C . ASP A 1 230 ? -13.124 12.268 14.087 1.00 67.75 230 ASP A C 1
ATOM 1766 O O . ASP A 1 230 ? -12.824 13.254 13.407 1.00 67.75 230 ASP A O 1
ATOM 1770 N N . PRO A 1 231 ? -12.375 11.864 15.130 1.00 69.12 231 PRO A N 1
ATOM 1771 C CA . PRO A 1 231 ? -11.135 12.535 15.523 1.00 69.12 231 PRO A CA 1
ATOM 1772 C C . PRO A 1 231 ? -10.012 12.361 14.491 1.00 69.12 231 PRO A C 1
ATOM 1774 O O . PRO A 1 231 ? -8.997 13.043 14.586 1.00 69.12 231 PRO A O 1
ATOM 1777 N N . GLY A 1 232 ? -10.193 11.496 13.489 1.00 82.69 232 GLY A N 1
ATOM 1778 C CA . GLY A 1 232 ? -9.119 11.093 12.595 1.00 82.69 232 GLY A CA 1
ATOM 1779 C C . GLY A 1 232 ? -8.307 9.954 13.195 1.00 82.69 232 GLY A C 1
ATOM 1780 O O . GLY A 1 232 ? -8.603 9.446 14.277 1.00 82.69 232 GLY A O 1
ATOM 1781 N N . ILE A 1 233 ? -7.304 9.505 12.448 1.00 88.94 233 ILE A N 1
ATOM 1782 C CA . ILE A 1 233 ? -6.425 8.407 12.853 1.00 88.94 233 ILE A CA 1
ATOM 1783 C C . ILE A 1 233 ? -5.001 8.825 12.538 1.00 88.94 233 ILE A C 1
ATOM 1785 O O . ILE A 1 233 ? -4.709 9.147 11.392 1.00 88.94 233 ILE A O 1
ATOM 1789 N N . GLU A 1 234 ? -4.131 8.748 13.535 1.00 93.88 234 GLU A N 1
ATOM 1790 C CA . GLU A 1 234 ? -2.681 8.848 13.400 1.00 93.88 234 GLU A CA 1
ATOM 1791 C C . GLU A 1 234 ? -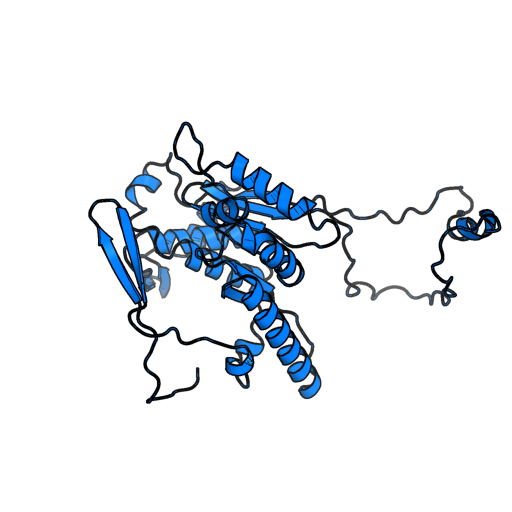2.080 7.702 14.208 1.00 93.88 234 GLU A C 1
ATOM 1793 O O . GLU A 1 234 ? -2.124 7.702 15.439 1.00 93.88 234 GLU A O 1
ATOM 1798 N N . LYS A 1 235 ? -1.621 6.649 13.526 1.00 95.75 235 LYS A N 1
ATOM 1799 C CA . LYS A 1 235 ? -1.213 5.416 14.205 1.00 95.75 235 LYS A CA 1
ATOM 1800 C C . LYS A 1 235 ? -0.126 4.668 13.456 1.00 95.75 235 LYS A C 1
ATOM 1802 O O . LYS A 1 235 ? -0.284 4.319 12.289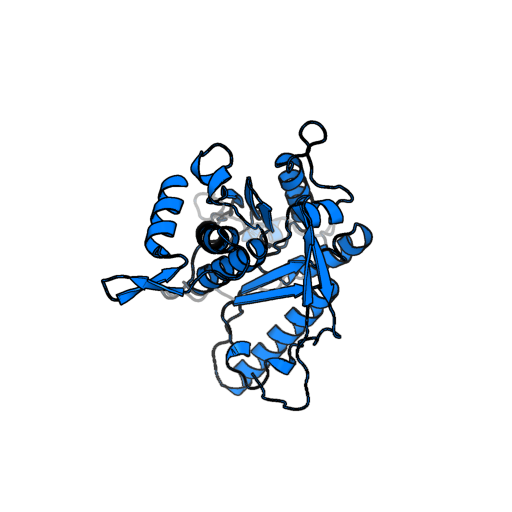 1.00 95.75 235 LYS A O 1
ATOM 1807 N N . TRP A 1 236 ? 0.934 4.323 14.176 1.00 97.44 236 TRP A N 1
ATOM 1808 C CA . TRP A 1 236 ? 1.910 3.337 13.729 1.00 97.44 236 TRP A CA 1
ATOM 1809 C C . TRP A 1 236 ? 1.414 1.919 14.004 1.00 97.44 236 TRP A C 1
ATOM 1811 O O . TRP A 1 236 ? 0.989 1.591 15.112 1.00 97.44 236 TRP A O 1
ATOM 1821 N N . ILE A 1 237 ? 1.498 1.070 12.984 1.00 96.94 237 ILE A N 1
ATOM 1822 C CA . ILE A 1 237 ? 1.405 -0.382 13.107 1.00 96.94 237 ILE A CA 1
ATOM 1823 C C . ILE A 1 237 ? 2.820 -0.923 12.873 1.00 96.94 237 ILE A C 1
ATOM 1825 O O . ILE A 1 237 ? 3.364 -0.702 11.790 1.00 96.94 237 ILE A O 1
ATOM 1829 N N . PRO A 1 238 ? 3.438 -1.602 13.853 1.00 95.69 238 PRO A N 1
ATOM 1830 C CA . PRO A 1 238 ? 4.801 -2.105 13.723 1.00 95.69 238 PRO A CA 1
ATOM 1831 C C . PRO A 1 238 ? 4.920 -3.146 12.603 1.00 95.69 238 PRO A C 1
ATOM 1833 O O . PRO A 1 238 ? 3.934 -3.757 12.182 1.00 95.69 238 PRO A O 1
ATOM 1836 N N . ALA A 1 239 ? 6.141 -3.387 12.129 1.00 94.38 239 ALA A N 1
ATOM 1837 C CA . ALA A 1 239 ? 6.408 -4.539 11.277 1.00 94.38 239 ALA A CA 1
ATOM 1838 C C . ALA A 1 239 ? 6.179 -5.840 12.065 1.00 94.38 239 ALA A C 1
ATOM 1840 O O . ALA A 1 239 ? 6.306 -5.870 13.292 1.00 94.38 239 ALA A O 1
ATOM 1841 N N . TYR A 1 240 ? 5.855 -6.926 11.355 1.00 94.50 240 TYR A N 1
ATOM 1842 C CA . TYR A 1 240 ? 5.734 -8.246 11.981 1.00 94.50 240 TYR A CA 1
ATOM 1843 C C . TYR A 1 240 ? 7.056 -8.687 12.621 1.00 94.50 240 TYR A C 1
ATOM 1845 O O . TYR A 1 240 ? 7.067 -9.174 13.749 1.00 94.50 240 TYR A O 1
ATOM 1853 N N . TYR A 1 241 ? 8.153 -8.497 11.886 1.00 91.44 241 TYR A N 1
ATOM 1854 C CA . TYR A 1 241 ? 9.515 -8.712 12.350 1.00 91.44 241 TYR A CA 1
ATOM 1855 C C . TYR A 1 241 ? 10.102 -7.382 12.801 1.00 91.44 241 TYR A C 1
ATOM 1857 O O . TYR A 1 241 ? 10.245 -6.467 11.991 1.00 91.44 241 TYR A O 1
ATOM 1865 N N . ARG A 1 242 ? 10.433 -7.274 14.088 1.00 83.75 242 ARG A N 1
ATOM 1866 C CA . ARG A 1 242 ? 11.096 -6.093 14.647 1.00 83.75 242 ARG A CA 1
ATOM 1867 C C . ARG A 1 242 ? 12.595 -6.340 14.705 1.00 83.75 242 ARG A C 1
ATOM 1869 O O . ARG A 1 242 ? 13.029 -7.428 15.062 1.00 83.75 242 ARG A O 1
ATOM 1876 N N . ARG A 1 243 ? 13.388 -5.320 14.383 1.00 70.69 243 ARG A N 1
ATOM 1877 C CA . ARG A 1 243 ? 14.858 -5.407 14.382 1.00 70.69 243 ARG A CA 1
ATOM 1878 C C . ARG A 1 243 ? 15.445 -5.692 15.768 1.00 70.69 243 ARG A C 1
ATOM 1880 O O . ARG A 1 243 ? 16.493 -6.315 15.874 1.00 70.69 243 ARG A O 1
ATOM 1887 N N . GLU A 1 244 ? 14.750 -5.246 16.810 1.00 67.62 244 GLU A N 1
ATOM 1888 C CA . GLU A 1 244 ? 15.100 -5.469 18.218 1.00 67.62 244 GLU A CA 1
ATOM 1889 C C . GLU A 1 244 ? 14.834 -6.913 18.680 1.00 67.62 244 GLU A C 1
ATOM 1891 O O . GLU A 1 244 ? 15.343 -7.332 19.716 1.00 67.62 244 GLU A O 1
ATOM 1896 N N . GLU A 1 245 ? 14.059 -7.687 17.913 1.00 67.94 245 GLU A N 1
ATOM 1897 C CA . GLU A 1 245 ? 13.792 -9.096 18.186 1.00 67.94 245 GLU A CA 1
ATOM 1898 C C . GLU A 1 245 ? 14.791 -9.970 17.409 1.00 67.94 245 GLU A C 1
ATOM 1900 O O . GLU A 1 245 ? 14.986 -9.812 16.202 1.00 67.94 245 GLU A O 1
ATOM 1905 N N . GLU A 1 246 ? 15.404 -10.943 18.087 1.00 56.16 246 GLU A N 1
ATOM 1906 C CA . GLU A 1 246 ? 16.392 -11.877 17.512 1.00 56.16 246 GLU A CA 1
ATOM 1907 C C . GLU A 1 246 ? 15.835 -12.657 16.295 1.00 56.16 246 GLU A C 1
ATOM 1909 O O . GLU A 1 246 ? 16.556 -13.027 15.362 1.00 56.16 246 GLU A O 1
ATOM 1914 N N . SER A 1 247 ? 14.511 -12.830 16.258 1.00 59.44 247 SER A N 1
ATOM 1915 C CA . SER A 1 247 ? 13.755 -13.418 15.151 1.00 59.44 247 SER A CA 1
ATOM 1916 C C . SER A 1 247 ? 13.701 -12.530 13.901 1.00 59.44 247 SER A C 1
ATOM 1918 O O . SER A 1 247 ? 13.647 -13.061 12.794 1.00 59.44 247 SER A O 1
ATOM 1920 N N . GLY A 1 248 ? 13.726 -11.199 14.035 1.00 58.69 248 GLY A N 1
ATOM 1921 C CA . GLY A 1 248 ? 13.580 -10.279 12.906 1.00 58.69 248 GLY A CA 1
ATOM 1922 C C . GLY A 1 248 ? 14.831 -10.179 12.038 1.00 58.69 248 GLY A C 1
ATOM 1923 O O . GLY A 1 248 ? 14.733 -10.186 10.815 1.00 58.69 248 GLY A O 1
ATOM 1924 N N . SER A 1 249 ? 16.008 -10.174 12.666 1.00 61.88 249 SER A N 1
ATOM 1925 C CA . SER A 1 249 ? 17.310 -10.162 11.978 1.00 61.88 249 SER A CA 1
ATOM 1926 C C . SER A 1 249 ? 17.573 -11.449 11.179 1.00 61.88 249 SER A C 1
ATOM 1928 O O . SER A 1 249 ? 18.158 -11.410 10.101 1.00 61.88 249 SER A O 1
ATOM 1930 N N . THR A 1 250 ? 17.108 -12.598 11.677 1.00 71.75 250 THR A N 1
ATOM 1931 C CA . THR A 1 250 ? 17.418 -13.912 11.087 1.00 71.75 250 THR A CA 1
ATOM 1932 C C . THR A 1 250 ? 16.386 -14.405 10.074 1.00 71.75 250 THR A C 1
ATOM 1934 O O . THR A 1 250 ? 16.708 -15.258 9.247 1.00 71.75 250 THR A O 1
ATOM 1937 N N . LYS A 1 251 ? 15.143 -13.905 10.132 1.00 84.56 251 LYS A N 1
ATOM 1938 C CA . LYS A 1 251 ? 14.049 -14.361 9.259 1.00 84.56 251 LYS A CA 1
ATOM 1939 C C . LYS A 1 251 ? 13.815 -13.492 8.035 1.00 84.56 251 LYS A C 1
ATOM 1941 O O . LYS A 1 251 ? 13.219 -13.992 7.092 1.00 84.56 251 LYS A O 1
ATOM 1946 N N . VAL A 1 252 ? 14.252 -12.234 8.015 1.00 89.19 252 VAL A N 1
ATOM 1947 C CA . VAL A 1 252 ? 14.113 -11.379 6.827 1.00 89.19 252 VAL A CA 1
ATOM 1948 C C . VAL A 1 252 ? 15.263 -11.674 5.862 1.00 89.19 252 VAL A C 1
ATOM 1950 O O . VAL A 1 252 ? 16.410 -11.351 6.148 1.00 89.19 252 VAL A O 1
ATOM 1953 N N . VAL A 1 253 ? 14.952 -12.301 4.725 1.00 89.50 253 VAL A N 1
ATOM 1954 C CA . VAL A 1 253 ? 15.936 -12.748 3.721 1.00 89.50 253 VAL A CA 1
ATOM 1955 C C . VAL A 1 253 ? 15.924 -11.861 2.477 1.00 89.50 253 VAL A C 1
ATOM 1957 O O . VAL A 1 253 ? 16.984 -11.510 1.970 1.00 89.50 253 VAL A O 1
ATOM 1960 N N . ASP A 1 254 ? 14.746 -11.493 1.967 1.00 88.06 254 ASP A N 1
ATOM 1961 C CA . ASP A 1 254 ? 14.611 -10.633 0.783 1.00 88.06 254 ASP A CA 1
ATOM 1962 C C . ASP A 1 254 ? 13.383 -9.720 0.940 1.00 88.06 254 ASP A C 1
ATOM 1964 O O . ASP A 1 254 ? 12.258 -10.198 0.838 1.00 88.06 254 ASP A O 1
ATOM 1968 N N . PRO A 1 255 ? 13.528 -8.394 1.141 1.00 88.31 255 PRO A N 1
ATOM 1969 C CA . PRO A 1 255 ? 12.382 -7.494 1.326 1.00 88.31 255 PRO A CA 1
ATOM 1970 C C . PRO A 1 255 ? 11.517 -7.336 0.057 1.00 88.31 255 PRO A C 1
ATOM 1972 O O . PRO A 1 255 ? 10.459 -6.690 0.071 1.00 88.31 255 PRO A O 1
ATOM 1975 N N . THR A 1 256 ? 11.960 -7.901 -1.067 1.00 87.19 256 THR A N 1
ATOM 1976 C CA . THR A 1 256 ? 11.255 -7.902 -2.345 1.00 87.19 256 THR A CA 1
ATOM 1977 C C . THR A 1 256 ? 9.823 -8.401 -2.221 1.00 87.19 256 THR A C 1
ATOM 1979 O O . THR A 1 256 ? 9.545 -9.502 -1.773 1.00 87.19 256 THR A O 1
ATOM 1982 N N . GLY A 1 257 ? 8.883 -7.602 -2.724 1.00 89.06 257 GLY A N 1
ATOM 1983 C CA . GLY A 1 257 ? 7.480 -8.008 -2.779 1.00 89.06 257 GLY A CA 1
ATOM 1984 C C . GLY A 1 257 ? 6.741 -7.874 -1.449 1.00 89.06 257 GLY A C 1
ATOM 1985 O O . GLY A 1 257 ? 5.514 -7.962 -1.468 1.00 89.06 257 GLY A O 1
ATOM 1986 N N . GLY A 1 258 ? 7.419 -7.548 -0.341 1.00 94.06 258 GLY A N 1
ATOM 1987 C CA . GLY A 1 258 ? 6.774 -7.281 0.948 1.00 94.06 258 GLY A CA 1
ATOM 1988 C C . GLY A 1 258 ? 5.706 -6.188 0.849 1.00 94.06 258 GLY A C 1
ATOM 1989 O O . GLY A 1 258 ? 4.574 -6.388 1.274 1.00 94.06 258 GLY A O 1
ATOM 1990 N N . GLY A 1 259 ? 6.012 -5.072 0.176 1.00 94.81 259 GLY A N 1
ATOM 1991 C CA . GLY A 1 259 ? 5.057 -3.977 -0.044 1.00 94.81 259 GLY A CA 1
ATOM 1992 C C . GLY A 1 259 ? 3.827 -4.360 -0.878 1.00 94.81 259 GLY A C 1
ATOM 1993 O O . GLY A 1 259 ? 2.700 -4.055 -0.496 1.00 94.81 259 GLY A O 1
ATOM 1994 N N . ASN A 1 260 ? 4.020 -5.089 -1.980 1.00 93.81 260 ASN A N 1
ATOM 1995 C CA . ASN A 1 260 ? 2.905 -5.555 -2.814 1.00 93.81 260 ASN A CA 1
ATOM 1996 C C . ASN A 1 260 ? 2.032 -6.573 -2.070 1.00 93.81 260 ASN A C 1
ATOM 1998 O O . ASN A 1 260 ? 0.806 -6.545 -2.175 1.00 93.81 260 ASN A O 1
ATOM 2002 N N . THR A 1 261 ? 2.664 -7.460 -1.301 1.00 96.44 261 THR A N 1
ATOM 2003 C CA . THR A 1 261 ? 1.970 -8.480 -0.509 1.00 96.44 261 THR A CA 1
ATOM 2004 C C . THR A 1 261 ? 1.196 -7.839 0.643 1.00 96.44 261 THR A C 1
ATOM 2006 O O . THR A 1 261 ? 0.043 -8.205 0.873 1.00 96.44 261 THR A O 1
ATOM 2009 N N . PHE A 1 262 ? 1.762 -6.800 1.272 1.00 98.31 262 PHE A N 1
ATOM 2010 C CA . PHE A 1 262 ? 1.063 -5.950 2.237 1.00 98.31 262 PHE A CA 1
ATOM 2011 C C . PHE A 1 262 ? -0.236 -5.392 1.652 1.00 98.31 262 PHE A C 1
ATOM 2013 O O . PHE A 1 262 ? -1.305 -5.550 2.240 1.00 98.31 262 PHE A O 1
ATOM 2020 N N . LEU A 1 263 ? -0.169 -4.788 0.462 1.00 98.25 263 LEU A N 1
ATOM 2021 C CA . LEU A 1 263 ? -1.339 -4.187 -0.183 1.00 98.25 263 LEU A CA 1
ATOM 2022 C C . LEU A 1 263 ? -2.359 -5.227 -0.653 1.00 98.25 263 LEU A C 1
ATOM 2024 O O . LEU A 1 263 ? -3.559 -4.954 -0.631 1.00 98.25 263 LEU A O 1
ATOM 2028 N N . GLY A 1 264 ? -1.910 -6.435 -1.001 1.00 97.75 264 GLY A N 1
ATOM 2029 C CA . GLY A 1 264 ? -2.785 -7.584 -1.230 1.00 97.75 264 GLY A CA 1
ATOM 2030 C C . GLY A 1 264 ? -3.580 -7.971 0.022 1.00 97.75 264 GLY A C 1
ATOM 2031 O O . GLY A 1 264 ? -4.810 -8.045 -0.032 1.00 97.75 264 GLY A O 1
ATOM 2032 N N . GLY A 1 265 ? -2.898 -8.155 1.159 1.00 97.88 265 GLY A N 1
ATOM 2033 C CA . GLY A 1 265 ? -3.532 -8.469 2.446 1.00 97.88 265 GLY A CA 1
ATOM 2034 C C . GLY A 1 265 ? -4.501 -7.377 2.907 1.00 97.88 265 GLY A C 1
ATOM 2035 O O . GLY A 1 265 ? -5.647 -7.668 3.259 1.00 97.88 265 GLY A O 1
ATOM 2036 N N . LEU A 1 266 ? -4.082 -6.114 2.800 1.00 98.50 266 LEU A N 1
ATOM 2037 C CA . LEU A 1 266 ? -4.897 -4.940 3.109 1.00 98.50 266 LEU A CA 1
ATOM 2038 C C . LEU A 1 266 ? -6.156 -4.873 2.229 1.00 98.50 266 LEU A C 1
ATOM 2040 O O . LEU A 1 266 ? -7.260 -4.684 2.742 1.00 98.50 266 LEU A O 1
ATOM 2044 N N . ALA A 1 267 ? -6.032 -5.091 0.916 1.00 98.25 267 ALA A N 1
ATOM 2045 C CA . ALA A 1 267 ? -7.173 -5.082 0.000 1.00 98.25 267 ALA A CA 1
ATOM 2046 C C . ALA A 1 267 ? -8.199 -6.176 0.334 1.00 98.25 267 ALA A C 1
ATOM 2048 O O . ALA A 1 267 ? -9.407 -5.920 0.308 1.00 98.25 267 ALA A O 1
ATOM 2049 N N . VAL A 1 268 ? -7.735 -7.383 0.676 1.00 97.62 268 VAL A N 1
ATOM 2050 C CA . VAL A 1 268 ? -8.606 -8.498 1.081 1.00 97.62 268 VAL A CA 1
ATOM 2051 C C . VAL A 1 268 ? -9.315 -8.191 2.399 1.00 97.62 268 VAL A C 1
ATOM 2053 O O . VAL A 1 268 ? -10.520 -8.425 2.507 1.00 97.62 268 VAL A O 1
ATOM 2056 N N . ALA A 1 269 ? -8.607 -7.639 3.385 1.00 97.88 269 ALA A N 1
ATOM 2057 C CA . ALA A 1 269 ? -9.182 -7.278 4.676 1.00 97.88 269 ALA A CA 1
ATOM 2058 C C . ALA A 1 269 ? -10.289 -6.218 4.536 1.00 97.88 269 ALA A C 1
ATOM 2060 O O . ALA A 1 269 ? -11.403 -6.416 5.029 1.00 97.88 269 ALA A O 1
ATOM 2061 N N . LEU A 1 270 ? -10.039 -5.147 3.776 1.00 96.88 270 LEU A N 1
ATOM 2062 C CA . LEU A 1 270 ? -11.042 -4.111 3.494 1.00 96.88 270 LEU A CA 1
ATOM 2063 C C . LEU A 1 270 ? -12.239 -4.675 2.730 1.00 96.88 270 LEU A C 1
ATOM 2065 O O . LEU A 1 270 ? -13.393 -4.419 3.076 1.00 96.88 270 LEU A O 1
ATOM 2069 N N . ALA A 1 271 ? -11.987 -5.522 1.728 1.00 95.62 271 ALA A N 1
ATOM 2070 C CA . ALA A 1 271 ? -13.049 -6.225 1.020 1.00 95.62 271 ALA A CA 1
ATOM 2071 C C . ALA A 1 271 ? -13.876 -7.131 1.949 1.00 95.62 271 ALA A C 1
ATOM 2073 O O . ALA A 1 271 ? -15.038 -7.388 1.649 1.00 95.62 271 ALA A O 1
ATOM 2074 N N . ARG A 1 272 ? -13.329 -7.589 3.080 1.00 96.25 272 ARG A N 1
ATOM 2075 C CA . ARG A 1 272 ? -14.044 -8.351 4.118 1.00 96.25 272 ARG A CA 1
ATOM 2076 C C . ARG A 1 272 ? -14.686 -7.473 5.202 1.00 96.25 272 ARG A C 1
ATOM 2078 O O . ARG A 1 272 ? -15.301 -8.017 6.110 1.00 96.25 272 ARG A O 1
ATOM 2085 N N . GLY A 1 273 ? -14.621 -6.145 5.077 1.00 94.94 273 GLY A N 1
ATOM 2086 C CA . GLY A 1 273 ? -15.262 -5.199 5.998 1.00 94.94 273 GLY A CA 1
ATOM 2087 C C . GLY A 1 273 ? -14.473 -4.925 7.278 1.00 94.94 273 GLY A C 1
ATOM 2088 O O . GLY A 1 273 ? -15.067 -4.485 8.258 1.00 94.94 273 GLY A O 1
ATOM 2089 N N . ARG A 1 274 ? -13.166 -5.204 7.277 1.00 96.25 274 ARG A N 1
ATOM 2090 C CA . ARG A 1 274 ? -12.255 -4.894 8.387 1.00 96.25 274 ARG A CA 1
ATOM 2091 C C . ARG A 1 274 ? -11.958 -3.397 8.473 1.00 96.25 274 ARG A C 1
ATOM 2093 O O . ARG A 1 274 ? -12.065 -2.693 7.465 1.00 96.25 274 ARG A O 1
ATOM 2100 N N . THR A 1 275 ? -11.585 -2.917 9.661 1.00 95.00 275 THR A N 1
ATOM 2101 C CA . THR A 1 275 ? -11.116 -1.530 9.838 1.00 95.00 275 THR A CA 1
ATOM 2102 C C . THR A 1 275 ? -9.764 -1.322 9.156 1.00 95.00 275 THR A C 1
ATOM 2104 O O . THR A 1 275 ? -9.119 -2.281 8.726 1.00 95.00 275 THR A O 1
ATOM 2107 N N . ILE A 1 276 ? -9.313 -0.070 9.036 1.00 95.62 276 ILE A N 1
ATOM 2108 C CA . ILE A 1 276 ? -8.015 0.209 8.413 1.00 95.62 276 ILE A CA 1
ATOM 2109 C C . ILE A 1 276 ? -6.855 -0.366 9.233 1.00 95.62 276 ILE A C 1
ATOM 2111 O O . ILE A 1 276 ? -5.914 -0.904 8.665 1.00 95.62 276 ILE A O 1
ATOM 2115 N N . GLU A 1 277 ? -6.943 -0.326 10.559 1.00 95.94 277 GLU A N 1
ATOM 2116 C CA . GLU A 1 277 ? -5.937 -0.869 11.470 1.00 95.94 277 GLU A CA 1
ATOM 2117 C C . GLU A 1 277 ? -5.862 -2.393 11.363 1.00 95.94 277 GLU A C 1
ATOM 2119 O O . GLU A 1 277 ? -4.773 -2.951 11.230 1.00 95.94 277 GLU A O 1
ATOM 2124 N N . GLU A 1 278 ? -7.017 -3.069 11.345 1.00 96.69 278 GLU A N 1
ATOM 2125 C CA . GLU A 1 278 ? -7.087 -4.509 11.085 1.00 96.69 278 GLU A CA 1
ATOM 2126 C C . GLU A 1 278 ? -6.536 -4.846 9.693 1.00 96.69 278 GLU A C 1
ATOM 2128 O O . GLU A 1 278 ? -5.800 -5.818 9.537 1.00 96.69 278 GLU A O 1
ATOM 2133 N N . ALA A 1 279 ? -6.854 -4.041 8.676 1.00 98.06 279 ALA A N 1
ATOM 2134 C CA . ALA A 1 279 ? -6.372 -4.256 7.318 1.00 98.06 279 ALA A CA 1
ATOM 2135 C C . ALA A 1 279 ? -4.854 -4.074 7.195 1.00 98.06 279 ALA A C 1
ATOM 2137 O O . ALA A 1 279 ? -4.200 -4.872 6.523 1.00 98.06 279 ALA A O 1
ATOM 2138 N N . CYS A 1 280 ? -4.280 -3.089 7.884 1.00 98.25 280 CYS A N 1
ATOM 2139 C CA . CYS A 1 280 ? -2.834 -2.932 8.000 1.00 98.25 280 CYS A CA 1
ATOM 2140 C C . CYS A 1 280 ? -2.198 -4.113 8.742 1.00 98.25 280 CYS A C 1
ATOM 2142 O O . CYS A 1 280 ? -1.140 -4.572 8.328 1.00 98.25 280 CYS A O 1
ATOM 2144 N N . ALA A 1 281 ? -2.852 -4.674 9.766 1.00 98.00 281 ALA A N 1
ATOM 2145 C CA . ALA A 1 281 ? -2.356 -5.879 10.429 1.00 98.00 281 ALA A CA 1
ATOM 2146 C C . ALA A 1 281 ? -2.340 -7.103 9.497 1.00 98.00 281 ALA A C 1
ATOM 2148 O O . ALA A 1 281 ? -1.349 -7.833 9.455 1.00 98.00 281 ALA A O 1
ATOM 2149 N N . TRP A 1 282 ? -3.390 -7.292 8.691 1.00 98.25 282 TRP A N 1
ATOM 2150 C CA . TRP A 1 282 ? -3.425 -8.338 7.660 1.00 98.25 282 TRP A CA 1
ATOM 2151 C C . TRP A 1 282 ? -2.335 -8.119 6.610 1.00 98.25 282 TRP A C 1
ATOM 2153 O O . TRP A 1 282 ? -1.679 -9.073 6.197 1.00 98.25 282 TRP A O 1
ATOM 2163 N N . GLY A 1 283 ? -2.115 -6.866 6.202 1.00 98.06 283 GLY A N 1
ATOM 2164 C CA . GLY A 1 283 ? -1.021 -6.492 5.313 1.00 98.06 283 GLY A CA 1
ATOM 2165 C C . GLY A 1 283 ? 0.349 -6.833 5.901 1.00 98.06 283 GLY A C 1
ATOM 2166 O O . GLY A 1 283 ? 1.156 -7.467 5.225 1.00 98.06 283 GLY A O 1
ATOM 2167 N N . SER A 1 284 ? 0.611 -6.478 7.162 1.00 97.69 284 SER A N 1
ATOM 2168 C CA . SER A 1 284 ? 1.884 -6.769 7.840 1.00 97.69 284 SER A CA 1
ATOM 2169 C C . SER A 1 284 ? 2.168 -8.268 7.919 1.00 97.69 284 SER A C 1
ATOM 2171 O O . SER A 1 284 ? 3.293 -8.692 7.661 1.00 97.69 284 SER A O 1
ATOM 2173 N N . VAL A 1 285 ? 1.149 -9.078 8.215 1.00 97.56 285 VAL A N 1
ATOM 2174 C CA . VAL A 1 285 ? 1.260 -10.545 8.248 1.00 97.56 285 VAL A CA 1
ATOM 2175 C C . VAL A 1 285 ? 1.494 -11.115 6.853 1.00 97.56 285 VAL A C 1
ATOM 2177 O O . VAL A 1 285 ? 2.361 -11.961 6.669 1.00 97.56 285 VAL A O 1
ATOM 2180 N N . ALA A 1 286 ? 0.769 -10.634 5.842 1.00 97.50 286 ALA A N 1
ATOM 2181 C CA . ALA A 1 286 ? 0.975 -11.081 4.469 1.00 97.50 286 ALA A CA 1
ATOM 2182 C C . ALA A 1 286 ? 2.404 -10.754 3.990 1.00 97.50 286 ALA A C 1
ATOM 2184 O O . ALA A 1 286 ? 3.082 -11.602 3.411 1.00 97.50 286 ALA A O 1
ATOM 2185 N N . ALA A 1 287 ? 2.892 -9.545 4.283 1.00 97.00 287 ALA A N 1
ATOM 2186 C CA . ALA A 1 287 ? 4.250 -9.123 3.960 1.00 97.00 287 ALA A CA 1
ATOM 2187 C C . ALA A 1 287 ? 5.319 -9.971 4.656 1.00 97.00 287 ALA A C 1
ATOM 2189 O O . ALA A 1 287 ? 6.350 -10.238 4.045 1.00 97.00 287 ALA A O 1
ATOM 2190 N N . SER A 1 288 ? 5.076 -10.420 5.893 1.00 95.75 288 SER A N 1
ATOM 2191 C CA . SER A 1 288 ? 6.058 -11.205 6.645 1.00 95.75 288 SER A CA 1
ATOM 2192 C C . SER A 1 288 ? 6.392 -12.529 5.957 1.00 95.75 288 SER A C 1
ATOM 2194 O O . SER A 1 288 ? 7.549 -12.921 5.952 1.00 95.75 288 SER A O 1
ATOM 2196 N N . PHE A 1 289 ? 5.422 -13.180 5.306 1.00 96.38 289 PHE A N 1
ATOM 2197 C CA . PHE A 1 289 ? 5.676 -14.389 4.514 1.00 96.38 289 PHE A CA 1
ATOM 2198 C C . PHE A 1 289 ? 6.515 -14.113 3.265 1.00 96.38 289 PHE A C 1
ATOM 2200 O O . PHE A 1 289 ? 7.367 -14.919 2.897 1.00 96.38 289 PHE A O 1
ATOM 2207 N N . ALA A 1 290 ? 6.265 -12.985 2.594 1.00 95.00 290 ALA A N 1
ATOM 2208 C CA . ALA A 1 290 ? 6.962 -12.634 1.358 1.00 95.00 290 ALA A CA 1
ATOM 2209 C C . ALA A 1 290 ? 8.447 -12.355 1.586 1.00 95.00 290 ALA A C 1
ATOM 2211 O O . ALA A 1 290 ? 9.252 -12.673 0.721 1.00 95.00 290 ALA A O 1
ATOM 2212 N N . ILE A 1 291 ? 8.801 -11.784 2.740 1.00 93.69 291 ILE A N 1
ATOM 2213 C CA . ILE A 1 291 ? 10.174 -11.347 3.007 1.00 93.69 291 ILE A CA 1
ATOM 2214 C C . ILE A 1 291 ? 11.082 -12.427 3.607 1.00 93.69 291 ILE A C 1
ATOM 2216 O O . ILE A 1 291 ? 12.281 -12.205 3.765 1.00 93.69 291 ILE A O 1
ATOM 2220 N N . GLU A 1 292 ? 10.528 -13.598 3.929 1.00 94.25 292 GLU A N 1
ATOM 2221 C CA . GLU A 1 292 ? 11.255 -14.733 4.518 1.00 94.25 292 GLU A CA 1
ATOM 2222 C C . GLU A 1 292 ? 12.151 -15.489 3.530 1.00 94.25 292 GLU A C 1
ATOM 2224 O O . GLU A 1 292 ? 12.947 -16.337 3.933 1.00 94.25 292 GLU A O 1
ATOM 2229 N N . GLN A 1 293 ? 12.016 -15.222 2.231 1.00 91.69 293 GLN A N 1
ATOM 2230 C CA . GLN A 1 293 ? 12.716 -15.960 1.187 1.00 91.69 293 GLN A CA 1
ATOM 2231 C C . GLN A 1 293 ? 12.833 -15.151 -0.101 1.00 91.69 293 GLN A C 1
ATOM 2233 O O . GLN A 1 293 ? 12.054 -14.238 -0.357 1.00 91.69 293 GLN A O 1
ATOM 2238 N N . VAL A 1 294 ? 13.761 -15.552 -0.969 1.00 89.38 294 VAL A N 1
ATOM 2239 C CA . VAL A 1 294 ? 13.798 -15.049 -2.345 1.00 89.38 294 VAL A CA 1
ATOM 2240 C C . VAL A 1 294 ? 12.657 -15.683 -3.141 1.00 89.38 294 VAL A C 1
ATOM 2242 O O . VAL A 1 294 ? 12.602 -16.902 -3.308 1.00 89.38 294 VAL A O 1
ATOM 2245 N N . GLY A 1 295 ? 11.777 -14.850 -3.692 1.00 86.62 295 GLY A N 1
ATOM 2246 C CA . GLY A 1 295 ? 10.658 -15.286 -4.529 1.00 86.62 295 GLY A CA 1
ATOM 2247 C C . GLY A 1 295 ? 9.309 -15.202 -3.818 1.00 86.62 295 GLY A C 1
ATOM 2248 O O . GLY A 1 295 ? 9.113 -14.390 -2.925 1.00 86.62 295 GLY A O 1
ATOM 2249 N N . VAL A 1 296 ? 8.336 -15.990 -4.277 1.00 90.69 296 VAL A N 1
ATOM 2250 C CA . VAL A 1 296 ? 6.986 -16.007 -3.689 1.00 90.69 296 VAL A CA 1
ATOM 2251 C C . VAL A 1 296 ? 6.915 -17.005 -2.531 1.00 90.69 296 VAL A C 1
ATOM 2253 O O . VAL A 1 296 ? 7.592 -18.029 -2.625 1.00 90.69 296 VAL A O 1
ATOM 2256 N N . PRO A 1 297 ? 6.097 -16.757 -1.490 1.00 93.81 297 PRO A N 1
ATOM 2257 C CA . PRO A 1 297 ? 5.863 -17.711 -0.405 1.00 93.81 297 PRO A CA 1
ATOM 2258 C C . PRO A 1 297 ? 5.446 -19.101 -0.905 1.00 93.81 297 PRO A C 1
ATOM 2260 O O . PRO A 1 297 ? 4.764 -19.225 -1.927 1.00 93.81 297 PRO A O 1
ATOM 2263 N N . VAL A 1 298 ? 5.834 -20.149 -0.176 1.00 95.62 298 VAL A N 1
ATOM 2264 C CA . VAL A 1 298 ? 5.513 -21.540 -0.527 1.00 95.62 298 VAL A CA 1
ATOM 2265 C C . VAL A 1 298 ? 4.144 -21.914 0.025 1.00 95.62 298 VAL A C 1
ATOM 2267 O O . VAL A 1 298 ? 3.956 -21.936 1.239 1.00 95.62 298 VAL A O 1
ATOM 2270 N N . LEU A 1 299 ? 3.213 -22.248 -0.869 1.00 96.81 299 LEU A N 1
ATOM 2271 C CA . LEU A 1 299 ? 1.919 -22.824 -0.514 1.00 96.81 299 LEU A CA 1
ATOM 2272 C C . LEU A 1 299 ? 2.092 -24.298 -0.128 1.00 96.81 299 LEU A C 1
ATOM 2274 O O . LEU A 1 299 ? 2.630 -25.089 -0.906 1.00 96.81 299 LEU A O 1
ATOM 2278 N N . GLY A 1 300 ? 1.607 -24.661 1.052 1.00 97.06 300 GLY A N 1
ATOM 2279 C CA . GLY A 1 300 ? 1.618 -26.018 1.578 1.00 97.06 300 GLY A CA 1
ATOM 2280 C C . GLY A 1 300 ? 0.314 -26.366 2.286 1.00 97.06 300 GLY A C 1
ATOM 2281 O O . GLY A 1 300 ? -0.640 -25.587 2.313 1.00 97.06 300 GLY A O 1
ATOM 2282 N N . VAL A 1 301 ? 0.288 -27.557 2.876 1.00 97.19 301 VAL A N 1
ATOM 2283 C CA . VAL A 1 301 ? -0.834 -28.068 3.666 1.00 97.19 301 VAL A CA 1
ATOM 2284 C C . VAL A 1 301 ? -0.265 -28.764 4.903 1.00 97.19 301 VAL A C 1
ATOM 2286 O O . VAL A 1 301 ? 0.736 -29.471 4.784 1.00 97.19 301 VAL A O 1
ATOM 2289 N N . ASP A 1 302 ? -0.853 -28.527 6.076 1.00 95.06 302 ASP A N 1
ATOM 2290 C CA . ASP A 1 302 ? -0.445 -29.183 7.327 1.00 95.06 302 ASP A CA 1
ATOM 2291 C C . ASP A 1 302 ? -1.001 -30.619 7.460 1.00 95.06 302 ASP A C 1
ATOM 2293 O O . ASP A 1 302 ? -1.740 -31.113 6.604 1.00 95.06 302 ASP A O 1
ATOM 2297 N N . GLU A 1 303 ? -0.667 -31.302 8.560 1.00 94.38 303 GLU A N 1
ATOM 2298 C CA . GLU A 1 303 ? -1.139 -32.667 8.855 1.00 94.38 303 GLU A CA 1
ATOM 2299 C C . GLU A 1 303 ? -2.671 -32.777 8.993 1.00 94.38 303 GLU A C 1
ATOM 2301 O O . GLU A 1 303 ? -3.232 -33.870 8.898 1.00 94.38 303 GLU A O 1
ATOM 2306 N N . HIS A 1 304 ? -3.362 -31.655 9.198 1.00 94.50 304 HIS A N 1
ATOM 2307 C CA . HIS A 1 304 ? -4.810 -31.571 9.369 1.00 94.50 304 HIS A CA 1
ATOM 2308 C C . HIS A 1 304 ? -5.542 -31.125 8.094 1.00 94.50 304 HIS A C 1
ATOM 2310 O O . HIS A 1 304 ? -6.769 -31.012 8.107 1.00 94.50 304 HIS A O 1
ATOM 2316 N N . GLY A 1 305 ? -4.827 -30.899 6.987 1.00 95.12 305 GLY A N 1
ATOM 2317 C CA . GLY A 1 305 ? -5.419 -30.460 5.725 1.00 95.12 305 GLY A CA 1
ATOM 2318 C C . GLY A 1 305 ? -5.627 -28.945 5.610 1.00 95.12 305 GLY A C 1
ATOM 2319 O O . GLY A 1 305 ? -6.296 -28.506 4.674 1.00 95.12 305 GLY A O 1
ATOM 2320 N N . ASN A 1 306 ? -5.084 -28.137 6.526 1.00 95.94 306 ASN A N 1
ATOM 2321 C CA . ASN A 1 306 ? -5.196 -26.679 6.468 1.00 95.94 306 ASN A CA 1
ATOM 2322 C C . ASN A 1 306 ? -4.118 -26.069 5.568 1.00 95.94 306 ASN A C 1
ATOM 2324 O O . ASN A 1 306 ? -2.967 -26.503 5.575 1.00 95.94 306 ASN A O 1
ATOM 2328 N N . GLU A 1 307 ? -4.483 -25.012 4.842 1.00 96.94 307 GLU A N 1
ATOM 2329 C CA . GLU A 1 307 ? -3.551 -24.223 4.034 1.00 96.94 307 GLU A CA 1
ATOM 2330 C C . GLU A 1 307 ? -2.453 -23.593 4.906 1.00 96.94 307 GLU A C 1
ATOM 2332 O O . GLU A 1 307 ? -2.729 -22.980 5.939 1.00 96.94 307 GLU A O 1
ATOM 2337 N N . THR A 1 308 ? -1.203 -23.711 4.462 1.00 97.12 308 THR A N 1
ATOM 2338 C CA . THR A 1 308 ? -0.047 -23.070 5.094 1.00 97.12 308 THR A CA 1
ATOM 2339 C C . THR A 1 308 ? 0.766 -22.288 4.075 1.00 97.12 308 THR A C 1
ATOM 2341 O O . THR A 1 308 ? 0.834 -22.640 2.897 1.00 97.12 308 THR A O 1
ATOM 2344 N N . TRP A 1 309 ? 1.420 -21.234 4.549 1.00 96.50 309 TRP A N 1
ATOM 2345 C CA . TRP A 1 309 ? 2.376 -20.449 3.783 1.00 96.50 309 TRP A CA 1
ATOM 2346 C C . TRP A 1 309 ? 3.710 -20.476 4.511 1.00 96.50 309 TRP A C 1
ATOM 2348 O O . TRP A 1 309 ? 3.773 -20.199 5.706 1.00 96.50 309 TRP A O 1
ATOM 2358 N N . ASN A 1 310 ? 4.766 -20.904 3.821 1.00 95.19 310 ASN A N 1
ATOM 2359 C CA . ASN A 1 310 ? 6.068 -21.209 4.430 1.00 95.19 310 ASN A CA 1
ATOM 2360 C C . ASN A 1 310 ? 5.941 -22.157 5.646 1.00 95.19 310 ASN A C 1
ATOM 2362 O O . ASN A 1 310 ? 6.675 -22.043 6.626 1.00 95.19 310 ASN A O 1
ATOM 2366 N N . GLY A 1 311 ? 4.973 -23.081 5.596 1.00 95.12 311 GLY A N 1
ATOM 2367 C CA . GLY A 1 311 ? 4.696 -24.043 6.666 1.00 95.12 311 GLY A CA 1
ATOM 2368 C C . GLY A 1 311 ? 3.949 -23.486 7.884 1.00 95.12 311 GLY A C 1
ATOM 2369 O O . GLY A 1 311 ? 3.787 -24.212 8.857 1.00 95.12 311 GLY A O 1
ATOM 2370 N N . VAL A 1 312 ? 3.477 -22.234 7.854 1.00 95.94 312 VAL A N 1
ATOM 2371 C CA . VAL A 1 312 ? 2.723 -21.612 8.957 1.00 95.94 312 VAL A CA 1
ATOM 2372 C C . VAL A 1 312 ? 1.316 -21.234 8.497 1.00 95.94 312 VAL A C 1
ATOM 2374 O O . VAL A 1 312 ? 1.111 -20.788 7.366 1.00 95.94 312 VAL A O 1
ATOM 2377 N N . ARG A 1 313 ? 0.325 -21.394 9.378 1.00 96.75 313 ARG A N 1
ATOM 2378 C CA . ARG A 1 313 ? -1.053 -20.967 9.114 1.00 96.75 313 ARG A CA 1
ATOM 2379 C C . ARG A 1 313 ? -1.184 -19.455 9.257 1.00 96.75 313 ARG A C 1
ATOM 2381 O O . ARG A 1 313 ? -0.719 -18.859 10.230 1.00 96.75 313 ARG A O 1
ATOM 2388 N N . VAL A 1 314 ? -1.844 -18.824 8.289 1.00 95.44 314 VAL A N 1
ATOM 2389 C CA . VAL A 1 314 ? -1.990 -17.359 8.251 1.00 95.44 314 VAL A CA 1
ATOM 2390 C C . VAL A 1 314 ? -2.774 -16.858 9.463 1.00 95.44 314 VAL A C 1
ATOM 2392 O O . VAL A 1 314 ? -2.429 -15.819 10.023 1.00 95.44 314 VAL A O 1
ATOM 2395 N N . GLU A 1 315 ? -3.797 -17.596 9.898 1.00 94.62 315 GLU A N 1
ATOM 2396 C CA . GLU A 1 315 ? -4.629 -17.231 11.046 1.00 94.62 315 GLU A CA 1
ATOM 2397 C C . GLU A 1 315 ? -3.844 -17.226 12.358 1.00 94.62 315 GLU A C 1
ATOM 2399 O O . GLU A 1 315 ? -4.027 -16.322 13.169 1.00 94.62 315 GLU A O 1
ATOM 2404 N N . GLU A 1 316 ? -2.955 -18.201 12.556 1.00 95.69 316 GLU A N 1
ATOM 2405 C CA . GLU A 1 316 ? -2.117 -18.302 13.757 1.00 95.69 316 GLU A CA 1
ATOM 2406 C C . GLU A 1 316 ? -1.155 -17.121 13.834 1.00 95.69 316 GLU A C 1
ATOM 2408 O O . GLU A 1 316 ? -1.077 -16.434 14.854 1.00 95.69 316 GLU A O 1
ATOM 2413 N N . ARG A 1 317 ? -0.502 -16.815 12.709 1.00 95.38 317 ARG A N 1
ATOM 2414 C CA . ARG A 1 317 ? 0.395 -15.667 12.603 1.00 95.38 317 ARG A CA 1
ATOM 2415 C C . ARG A 1 317 ? -0.330 -14.337 12.811 1.00 95.38 317 ARG A C 1
ATOM 2417 O O . ARG A 1 317 ? 0.199 -13.426 13.447 1.00 95.38 317 ARG A O 1
ATOM 2424 N N . LEU A 1 318 ? -1.542 -14.212 12.275 1.00 96.00 318 LEU A N 1
ATOM 2425 C CA . LEU A 1 318 ? -2.363 -13.021 12.458 1.00 96.00 318 LEU A CA 1
ATOM 2426 C C . LEU A 1 318 ? -2.800 -12.851 13.912 1.00 96.00 318 LEU A C 1
ATOM 2428 O O . LEU A 1 318 ? -2.712 -11.740 14.429 1.00 96.00 318 LEU A O 1
ATOM 2432 N N . TRP A 1 319 ? -3.227 -13.929 14.568 1.00 95.62 319 TRP A N 1
ATOM 2433 C CA . TRP A 1 319 ? -3.584 -13.915 15.984 1.00 95.62 319 TRP A CA 1
ATOM 2434 C C . TRP A 1 319 ? -2.402 -13.480 16.855 1.00 95.62 319 TRP A C 1
ATOM 2436 O O . TRP A 1 319 ? -2.538 -12.578 17.682 1.00 95.62 319 TRP A O 1
ATOM 2446 N N . GLU A 1 320 ? -1.226 -14.066 16.620 1.00 94.56 320 GLU A N 1
ATOM 2447 C CA . GLU A 1 320 ? 0.017 -13.697 17.301 1.00 94.56 320 GLU A CA 1
ATOM 2448 C C . GLU A 1 320 ? 0.352 -12.213 17.098 1.00 94.56 320 GLU A C 1
ATOM 2450 O O . GLU A 1 320 ? 0.689 -11.506 18.048 1.00 94.56 320 GLU A O 1
ATOM 2455 N N . PHE A 1 321 ? 0.241 -11.718 15.864 1.00 95.25 321 PHE A N 1
ATOM 2456 C CA . PHE A 1 321 ? 0.539 -10.325 15.560 1.00 95.25 321 PHE A CA 1
ATOM 2457 C C . PHE A 1 321 ? -0.465 -9.363 16.204 1.00 95.25 321 PHE A C 1
ATOM 2459 O O . PHE A 1 321 ? -0.060 -8.372 16.802 1.00 95.25 321 PHE A O 1
ATOM 2466 N N . GLN A 1 322 ? -1.765 -9.659 16.140 1.00 93.38 322 GLN A N 1
ATOM 2467 C CA . GLN A 1 322 ? -2.802 -8.837 16.768 1.00 93.38 322 GLN A CA 1
ATOM 2468 C C . GLN A 1 322 ? -2.663 -8.798 18.292 1.00 93.38 322 GLN A C 1
ATOM 2470 O O . GLN A 1 322 ? -2.848 -7.736 18.882 1.00 93.38 322 GLN A O 1
ATOM 2475 N N . GLY A 1 323 ? -2.260 -9.908 18.920 1.00 91.88 323 GLY A N 1
ATOM 2476 C CA . GLY A 1 323 ? -1.944 -9.950 20.348 1.00 91.88 323 GLY A CA 1
ATOM 2477 C C . GLY A 1 323 ? -0.794 -9.020 20.754 1.00 91.88 323 GLY A C 1
ATOM 2478 O O . GLY A 1 323 ? -0.763 -8.567 21.890 1.00 91.88 323 GLY A O 1
ATOM 2479 N N . ARG A 1 324 ? 0.113 -8.681 19.824 1.00 89.75 324 ARG A N 1
ATOM 2480 C CA . ARG A 1 324 ? 1.209 -7.715 20.032 1.00 89.75 324 ARG A CA 1
ATOM 2481 C C . ARG A 1 324 ? 0.803 -6.248 19.821 1.00 89.75 324 ARG A C 1
ATOM 2483 O O . ARG A 1 324 ? 1.634 -5.368 20.042 1.00 89.75 324 ARG A O 1
ATOM 2490 N N . LEU A 1 325 ? -0.410 -5.986 19.321 1.00 86.19 325 LEU A N 1
ATOM 2491 C CA . LEU A 1 325 ? -0.940 -4.637 19.059 1.00 86.19 325 LEU A CA 1
ATOM 2492 C C . LEU A 1 325 ? -1.880 -4.118 20.161 1.00 86.19 325 LEU A C 1
ATOM 2494 O O . LEU A 1 325 ? -2.269 -2.948 20.099 1.00 86.19 325 LEU A O 1
ATOM 2498 N N . LEU A 1 326 ? -2.281 -4.994 21.088 1.00 68.50 326 LEU A N 1
ATOM 2499 C CA . LEU A 1 326 ? -3.075 -4.689 22.283 1.00 68.50 326 LEU A CA 1
ATOM 2500 C C . LEU A 1 326 ? -2.159 -4.260 23.433 1.00 68.50 326 LEU A C 1
ATOM 2502 O O . LEU A 1 326 ? -2.588 -3.359 24.184 1.00 68.50 326 LEU A O 1
#

InterPro domains:
  IPR011611 Carbohydrate kinase PfkB [PF00294] (249-296)
  IPR029056 Ribokinase-like [G3DSA:3.40.1190.20] (1-189)
  IPR029056 Ribokinase-like [G3DSA:3.40.1190.20] (203-299)
  IPR029056 Ribokinase-like [SSF53613] (3-295)

pLDDT: mean 82.79, std 19.13, range [32.59, 98.56]

Nearest PDB structures (foldseek):
  2a9z-assembly1_A  TM=6.394E-01  e=2.641E-06  Toxoplasma gondii
  8rdj-assembly1_S  TM=5.114E-01  e=2.234E-02  Sinapis alba
  7obq-assembly1_v  TM=2.861E-01  e=1.172E+00  Oryctolagus cuniculus
  5ysz-assembly1_A-2  TM=2.614E-01  e=3.016E+00  Thermobifida fusca YX

Secondary structure (DSSP, 8-state):
----TT-PPP-EEEE--TTS--EEEESS------GGGGTTSGGGG-SEEEEEE-HHHHHHHHHHHHHHHHHHHHHTTPPP-PPEEEEEE-GGG-SGGGHHHHHHHGGG-SEE--BHHHHHHHTTS--B-TTT-SB-HHHHHHHHHHHHHH-TTS--EEEEE-GGG-EEEEEEEEE----TTS--S----PPPPP-----PPPTT--HHHHHGGG--STT---------EEEEEEEEE--SS-TTSHHHHHH----TTHHHHHHHHHHHHHHTT--HHHHHHHHHHHHHHHTTSSSSPP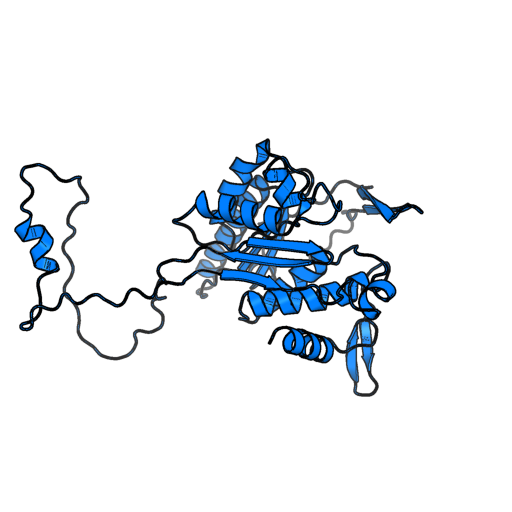EEE-TTS-EEETTB-HHHHHHHHHHT--

Solvent-accessible surface area (backbone atoms only — not comparable to full-atom values): 19170 Å² total; per-residue (Å²): 134,87,89,55,97,85,62,81,75,65,40,72,47,79,45,82,48,100,76,82,55,72,44,78,46,70,77,43,74,77,77,78,86,54,56,71,76,32,61,99,44,78,68,58,70,41,54,43,45,82,45,80,36,44,39,65,55,46,46,52,43,52,53,48,41,54,52,51,42,55,50,57,22,67,77,60,84,43,86,79,75,85,51,47,33,36,36,29,65,38,70,96,54,29,35,51,90,38,37,67,42,39,64,70,25,46,84,77,30,52,28,43,41,32,39,43,48,38,51,18,17,33,72,70,45,69,32,51,31,91,89,78,70,43,81,25,64,68,50,50,52,54,53,51,50,56,58,47,66,74,43,75,93,56,79,40,32,39,41,34,41,42,67,68,63,16,32,38,37,41,28,65,41,44,77,64,76,76,66,92,82,81,80,89,77,84,92,75,90,78,81,83,79,77,87,77,79,92,67,80,91,53,98,84,57,64,61,66,72,69,44,54,86,61,62,52,60,100,83,68,54,65,84,68,74,80,76,59,64,45,84,44,45,80,46,78,42,67,29,74,49,37,77,92,38,79,65,24,67,75,43,59,67,26,72,61,58,19,69,62,34,18,53,52,28,24,40,52,30,45,55,71,72,44,53,72,68,57,8,50,49,40,5,33,50,41,13,51,52,21,12,50,36,87,61,78,61,48,81,44,64,50,99,85,71,46,69,16,49,74,80,39,45,65,66,61,54,43,52,57,52,54,66,75,75,112